Protein AF-0000000083144525 (afdb_homodimer)

Radius of gyration: 19.11 Å; Cα contacts (8 Å, |Δi|>4): 159; chains: 2; bounding box: 33×75×44 Å

Secondary structure (DSSP, 8-state):
--HHHHHHHHHHHS------S----TTSSS--HHHHHHHHHHHHHHHHHTSSS--HHHHHHHHHHHHHHHHHHHHHHHHHHHHHHHHHHHHHHH-/--HHHHHHHHHHHS-----------TTSSS--HHHHHHHHHHHHHHHHHTSSS--HHHHHHHHHHHHHHHHHHHHHHHHHHHHHHHHHHHHHHH-

pLDDT: mean 73.55, std 20.42, range [31.11, 92.5]

Sequence (190 aa):
MSFTKNLTRAINAQPLRQQRSSFTYATGAHEPLEYRLSKLSLSKMKQESARPEPDLRHVVGYASVNRAVGDKMYQNLVRSVELLRTERRSKAFQLMSFTKNLTRAINAQPLRQQRSSFTYATGAHEPLEYRLSKLSLSKMKQESARPEPDLRHVVGYASVNRAVGDKMYQNLVRSVELLRTERRSKAFQL

Structure (mmCIF, N/CA/C/O backbone):
data_AF-0000000083144525-model_v1
#
loop_
_entity.id
_entity.type
_enti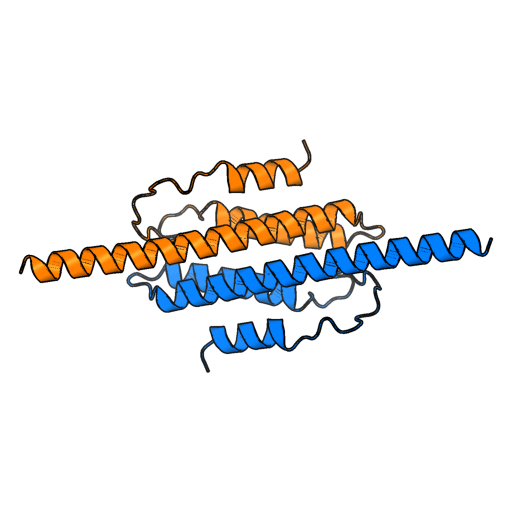ty.pdbx_description
1 polymer 'Uncharacterized protein'
#
loop_
_atom_site.group_PDB
_atom_site.id
_atom_site.type_symbol
_atom_site.label_atom_id
_atom_site.label_alt_id
_atom_site.label_comp_id
_atom_site.label_asym_id
_atom_site.label_entity_id
_atom_site.label_seq_id
_atom_site.pdbx_PDB_ins_code
_atom_site.Cartn_x
_atom_site.Cartn_y
_atom_site.Cartn_z
_atom_site.occupancy
_atom_site.B_iso_or_equiv
_atom_site.auth_seq_id
_atom_site.auth_comp_id
_atom_site.auth_asym_id
_atom_site.auth_atom_id
_atom_site.pdbx_PDB_model_num
ATOM 1 N N . MET A 1 1 ? -16.188 -14.125 8.844 1 42 1 MET A N 1
ATOM 2 C CA . MET A 1 1 ? -16.016 -13.031 7.895 1 42 1 MET A CA 1
ATOM 3 C C . MET A 1 1 ? -14.562 -12.922 7.441 1 42 1 MET A C 1
ATOM 5 O O . MET A 1 1 ? -13.641 -13.164 8.227 1 42 1 MET A O 1
ATOM 9 N N . SER A 1 2 ? -14.359 -12.984 6.082 1 55.94 2 SER A N 1
ATOM 10 C CA . SER A 1 2 ? -13.023 -13.102 5.508 1 55.94 2 SER A CA 1
ATOM 11 C C . SER A 1 2 ? -12.156 -11.906 5.891 1 55.94 2 SER A C 1
ATOM 13 O O . SER A 1 2 ? -12.672 -10.812 6.152 1 55.94 2 SER A O 1
ATOM 15 N N . PHE A 1 3 ? -11.016 -12.148 6.457 1 53.19 3 PHE A N 1
ATOM 16 C CA . PHE A 1 3 ? -10.047 -11.117 6.797 1 53.19 3 PHE A CA 1
ATOM 17 C C . PHE A 1 3 ? -10.102 -9.969 5.789 1 53.19 3 PHE A C 1
ATOM 19 O O . PHE A 1 3 ? -10.109 -8.797 6.172 1 53.19 3 PHE A O 1
ATOM 26 N N . THR A 1 4 ? -10.391 -10.352 4.594 1 59.91 4 THR A N 1
ATOM 27 C CA . THR A 1 4 ? -10.383 -9.359 3.529 1 59.91 4 THR A CA 1
ATOM 28 C C . THR A 1 4 ? -11.609 -8.445 3.631 1 59.91 4 THR A C 1
ATOM 30 O O . THR A 1 4 ? -11.508 -7.238 3.408 1 59.91 4 THR A O 1
ATOM 33 N N . LYS A 1 5 ? -12.695 -9.031 3.961 1 56.69 5 LYS A N 1
ATOM 34 C CA . LYS A 1 5 ? -13.906 -8.227 4.082 1 56.69 5 LYS A CA 1
ATOM 35 C C . LYS A 1 5 ? -13.812 -7.25 5.246 1 56.69 5 LYS A C 1
ATOM 37 O O . LYS A 1 5 ? -14.203 -6.086 5.121 1 56.69 5 LYS A O 1
ATOM 42 N N . ASN A 1 6 ? -13.312 -7.758 6.316 1 52.34 6 ASN A N 1
ATOM 43 C CA . ASN A 1 6 ? -13.133 -6.898 7.484 1 52.34 6 ASN A CA 1
ATOM 44 C C . ASN A 1 6 ? -12.148 -5.77 7.207 1 52.34 6 ASN A C 1
ATOM 46 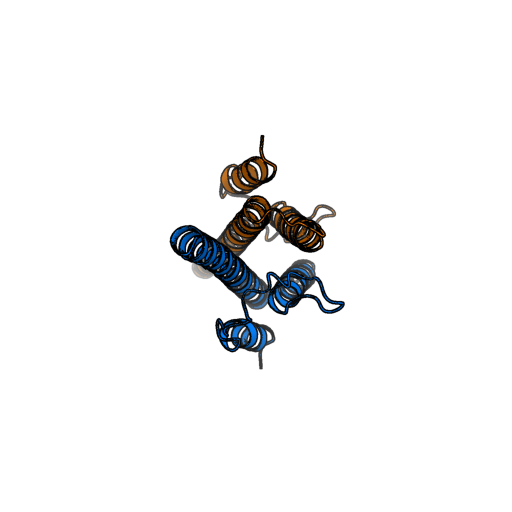O O . ASN A 1 6 ? -12.375 -4.629 7.617 1 52.34 6 ASN A O 1
ATOM 50 N N . LEU A 1 7 ? -11.133 -6.105 6.488 1 56.81 7 LEU A N 1
ATOM 51 C CA . LEU A 1 7 ? -10.117 -5.105 6.18 1 56.81 7 LEU A CA 1
ATOM 52 C C . LEU A 1 7 ? -10.664 -4.055 5.219 1 56.81 7 LEU A C 1
ATOM 54 O O . LEU A 1 7 ? -10.406 -2.861 5.383 1 56.81 7 LEU A O 1
ATOM 58 N N . THR A 1 8 ? -11.453 -4.516 4.336 1 56.66 8 THR A N 1
ATOM 59 C CA . THR A 1 8 ? -12.062 -3.596 3.385 1 56.66 8 THR A CA 1
ATOM 60 C C . THR A 1 8 ? -13.078 -2.693 4.078 1 56.66 8 THR A C 1
ATOM 62 O O . THR A 1 8 ? -13.164 -1.502 3.775 1 56.66 8 THR A O 1
ATOM 65 N N . ARG A 1 9 ? -13.82 -3.258 4.945 1 55.97 9 ARG A N 1
ATOM 66 C CA . ARG A 1 9 ? -14.773 -2.471 5.719 1 55.97 9 ARG A CA 1
ATOM 67 C C . ARG A 1 9 ? -14.062 -1.406 6.547 1 55.97 9 ARG A C 1
ATOM 69 O O . ARG A 1 9 ? -14.547 -0.277 6.66 1 55.97 9 ARG A O 1
ATOM 76 N N . ALA A 1 10 ? -13.016 -1.867 7.137 1 51.44 10 ALA A N 1
ATOM 77 C CA . ALA A 1 10 ? -12.273 -0.924 7.965 1 51.44 10 ALA A CA 1
ATOM 78 C C . ALA A 1 10 ? -11.797 0.271 7.145 1 51.44 10 ALA A C 1
ATOM 80 O O . ALA A 1 10 ? -11.82 1.409 7.617 1 51.44 10 ALA A O 1
ATOM 81 N N . ILE A 1 11 ? -11.398 0.03 5.945 1 57.53 11 ILE A N 1
ATOM 82 C CA . ILE A 1 11 ? -10.891 1.084 5.074 1 57.53 11 ILE A CA 1
ATOM 83 C C . ILE A 1 11 ? -12.039 1.986 4.629 1 57.53 11 ILE A C 1
ATOM 85 O O . ILE A 1 11 ? -11.875 3.205 4.531 1 57.53 11 ILE A O 1
ATOM 89 N N . ASN A 1 12 ? -13.141 1.279 4.426 1 55.19 12 ASN A N 1
ATOM 90 C CA . ASN A 1 12 ? -14.273 2.045 3.918 1 55.19 12 ASN A CA 1
ATOM 91 C C . ASN A 1 12 ? -15.031 2.738 5.043 1 55.19 12 ASN A C 1
ATOM 93 O O . ASN A 1 12 ? -15.711 3.742 4.816 1 55.19 12 ASN A O 1
ATOM 97 N N . ALA A 1 13 ? -15.297 1.999 6.102 1 46.53 13 ALA A N 1
ATOM 98 C CA . ALA A 1 13 ? -16.031 2.562 7.227 1 46.53 13 ALA A CA 1
ATOM 99 C C . ALA A 1 13 ? -15.352 3.816 7.766 1 46.53 13 ALA A C 1
ATOM 101 O O . ALA A 1 13 ? -15.984 4.637 8.438 1 46.53 13 ALA A O 1
ATOM 102 N N . GLN A 1 14 ? -14.172 3.77 7.691 1 42.47 14 GLN A N 1
ATOM 103 C CA . GLN A 1 14 ? -13.586 4.992 8.234 1 42.47 14 GLN A CA 1
ATOM 104 C C . GLN A 1 14 ? -13.812 6.176 7.305 1 42.47 14 GLN A C 1
ATOM 106 O O . GLN A 1 14 ? -13.25 6.23 6.211 1 42.47 14 GLN A O 1
ATOM 111 N N . PRO A 1 15 ? -15.055 6.688 7.395 1 35.44 15 PRO A N 1
ATOM 112 C CA . PRO A 1 15 ? -15.266 7.926 6.641 1 35.44 15 PRO A CA 1
ATOM 113 C C . PRO A 1 15 ? -14.039 8.836 6.648 1 35.44 15 PRO A C 1
ATOM 115 O O . PRO A 1 15 ? -13.211 8.758 7.559 1 35.44 15 PRO A O 1
ATOM 118 N N . LEU A 1 16 ? -13.75 9.469 5.383 1 35.69 16 LEU A N 1
ATOM 119 C CA . LEU A 1 16 ? -12.852 10.617 5.426 1 35.69 16 LEU A CA 1
ATOM 120 C C . LEU A 1 16 ? -13.102 11.461 6.672 1 35.69 16 LEU A C 1
ATOM 122 O O . LEU A 1 16 ? -13.969 12.344 6.664 1 35.69 16 LEU A O 1
ATOM 126 N N . ARG A 1 17 ? -13.734 10.977 7.652 1 34.16 17 ARG A N 1
ATOM 127 C CA . ARG A 1 17 ? -13.961 11.906 8.75 1 34.16 17 ARG A CA 1
ATOM 128 C C . ARG A 1 17 ? -12.914 13.016 8.758 1 34.16 17 ARG A C 1
ATOM 130 O O . ARG A 1 17 ? -11.773 12.797 8.352 1 34.16 17 ARG A O 1
ATOM 137 N N . GLN A 1 18 ? -13.484 14.234 9.078 1 31.11 18 GLN A N 1
ATOM 138 C CA . GLN A 1 18 ? -12.844 15.492 9.461 1 31.11 18 GLN A CA 1
ATOM 139 C C . GLN A 1 18 ? -11.625 15.234 10.336 1 31.11 18 GLN A C 1
ATOM 141 O O . GLN A 1 18 ? -11.711 15.266 11.562 1 31.11 18 GLN A O 1
ATOM 146 N N . GLN A 1 19 ? -11.125 14.094 10.336 1 33.84 19 GLN A N 1
ATOM 147 C CA . GLN A 1 19 ? -9.977 14.211 11.234 1 33.84 19 GLN A CA 1
ATOM 148 C C . GLN A 1 19 ? -9.32 15.578 11.117 1 33.84 19 GLN A C 1
ATOM 150 O O . GLN A 1 19 ? -9.008 16.031 10.008 1 33.84 19 GLN A O 1
ATOM 155 N N . ARG A 1 20 ? -9.914 16.547 11.789 1 33.41 20 ARG A N 1
ATOM 156 C CA . ARG A 1 20 ? -9.164 17.781 11.945 1 33.41 20 ARG A CA 1
ATOM 157 C C . ARG A 1 20 ? -7.734 17.641 11.445 1 33.41 20 ARG A C 1
ATOM 159 O O . ARG A 1 20 ? -7.117 16.578 11.609 1 33.41 20 ARG A O 1
ATOM 166 N N . SER A 1 21 ? -7.48 18.266 10.312 1 34.31 21 SER A N 1
ATOM 167 C CA . SER A 1 21 ? -6.254 18.469 9.555 1 34.31 21 SER A CA 1
ATOM 168 C C . SER A 1 21 ? -5.027 18.422 10.461 1 34.31 21 SER A C 1
ATOM 170 O O . SER A 1 21 ? -4 19.031 10.156 1 34.31 21 SER A O 1
ATOM 172 N N . SER A 1 22 ? -5.324 18.5 11.758 1 32.5 22 SER A N 1
ATOM 173 C CA . SER A 1 22 ? -4.008 18.453 12.383 1 32.5 22 SER A CA 1
ATOM 174 C C . SER A 1 22 ? -3.143 17.359 11.781 1 32.5 22 SER A C 1
ATOM 176 O O . SER A 1 22 ? -3.6 16.234 11.609 1 32.5 22 SER A O 1
ATOM 178 N N . PHE A 1 23 ? -2.504 17.656 10.672 1 38.28 23 PHE A N 1
ATOM 179 C CA . PHE A 1 23 ? -1.36 16.828 10.312 1 38.28 23 PHE A CA 1
ATOM 180 C C . PHE A 1 23 ? -0.963 15.922 11.477 1 38.28 23 PHE A C 1
ATOM 182 O O . PHE A 1 23 ? 0.03 16.188 12.156 1 38.28 23 PHE A O 1
ATOM 189 N N . THR A 1 24 ? -1.913 15.844 12.398 1 38.72 24 THR A N 1
ATOM 190 C CA . THR A 1 24 ? -1.451 14.906 13.414 1 38.72 24 THR A CA 1
ATOM 191 C C . THR A 1 24 ? -0.928 13.625 12.766 1 38.72 24 THR A C 1
ATOM 193 O O . THR A 1 24 ? -1.709 12.742 12.406 1 38.72 24 THR A O 1
ATOM 196 N N . TYR A 1 25 ? -0.274 13.773 11.617 1 39.25 25 TYR A N 1
ATOM 197 C CA . TYR A 1 25 ? 0.629 12.68 11.258 1 39.25 25 TYR A CA 1
ATOM 198 C C . TYR A 1 25 ? 0.948 11.82 12.477 1 39.25 25 TYR A C 1
ATOM 200 O O . TYR A 1 25 ? 0.749 12.25 13.617 1 39.25 25 TYR A O 1
ATOM 208 N N . ALA A 1 26 ? 1.357 10.617 12.18 1 40.72 26 ALA A N 1
ATOM 209 C CA . ALA A 1 26 ? 1.726 9.703 13.258 1 40.72 26 ALA A CA 1
ATOM 210 C C . ALA A 1 26 ? 2.324 10.453 14.438 1 40.72 26 ALA A C 1
ATOM 212 O O . ALA A 1 26 ? 3.547 10.578 14.555 1 40.72 26 ALA A O 1
ATOM 213 N N . THR A 1 27 ? 1.923 11.734 14.516 1 35.5 27 THR A N 1
ATOM 214 C CA . THR A 1 27 ? 2.639 12.195 15.695 1 35.5 27 THR A CA 1
ATOM 215 C C . THR A 1 27 ? 2.457 11.211 16.859 1 35.5 27 THR A C 1
ATOM 217 O O . THR A 1 27 ? 3.309 11.133 17.75 1 35.5 27 THR A O 1
ATOM 220 N N . GLY A 1 28 ? 1.077 11.227 17.328 1 42.75 28 GLY A N 1
ATOM 221 C CA . GLY A 1 28 ? 0.995 10.516 18.594 1 42.75 28 GLY A CA 1
ATOM 222 C C . GLY A 1 28 ? 1.412 9.062 18.5 1 42.75 28 GLY A C 1
ATOM 223 O O . GLY A 1 28 ? 1.748 8.578 17.406 1 42.75 28 GLY A O 1
ATOM 224 N N . ALA A 1 29 ? 1.486 8.281 19.719 1 50.09 29 ALA A N 1
ATOM 225 C CA . ALA A 1 29 ? 1.922 6.922 20.031 1 50.09 29 ALA A CA 1
ATOM 226 C C . ALA A 1 29 ? 1.251 5.914 19.109 1 50.09 29 ALA A C 1
ATOM 228 O O . ALA A 1 29 ? 1.78 4.82 18.875 1 50.09 29 ALA A O 1
ATOM 229 N N . HIS A 1 30 ? 0.017 6.352 18.453 1 61.94 30 HIS A N 1
ATOM 230 C CA . HIS A 1 30 ? -0.707 5.285 17.781 1 61.94 30 HIS A CA 1
ATOM 231 C C . HIS A 1 30 ? -0.646 5.457 16.266 1 61.94 30 HIS A C 1
ATOM 233 O O . HIS A 1 30 ? -0.823 6.566 15.758 1 61.94 30 HIS A O 1
ATOM 239 N N . GLU A 1 31 ? -0.12 4.621 15.562 1 71.44 31 GLU A N 1
ATOM 240 C CA . GLU A 1 31 ? -0.053 4.555 14.109 1 71.44 31 GLU A CA 1
ATOM 241 C C . GLU A 1 31 ? -1.442 4.656 13.484 1 71.44 31 GLU A C 1
ATOM 243 O O . GLU A 1 31 ? -2.385 4.008 13.945 1 71.44 31 GLU A O 1
ATOM 248 N N . PRO A 1 32 ? -1.659 5.59 12.539 1 76.75 32 PRO A N 1
ATOM 249 C CA . PRO A 1 32 ? -2.949 5.672 11.852 1 76.75 32 PRO A CA 1
ATOM 250 C C . PRO A 1 32 ? -3.438 4.316 11.344 1 76.75 32 PRO A C 1
ATOM 252 O O . PRO A 1 32 ? -2.627 3.445 11.023 1 76.75 32 PRO A O 1
ATOM 255 N N . LEU A 1 33 ? -4.688 4.199 11.328 1 80.88 33 LEU A N 1
ATOM 256 C CA . LEU A 1 33 ? -5.328 2.943 10.953 1 80.88 33 LEU A CA 1
ATOM 257 C C . LEU A 1 33 ? -4.879 2.498 9.57 1 80.88 33 LEU A C 1
ATOM 259 O O . LEU A 1 33 ? -4.621 1.312 9.344 1 80.88 33 LEU A O 1
ATOM 263 N N . GLU A 1 34 ? -4.793 3.428 8.656 1 85.06 34 GLU A N 1
ATOM 264 C CA . GLU A 1 34 ? -4.422 3.082 7.289 1 85.06 34 GLU A CA 1
ATOM 265 C C . GLU A 1 34 ? -3.012 2.5 7.227 1 85.06 34 GLU A C 1
ATOM 267 O O . GLU A 1 34 ? -2.754 1.568 6.465 1 85.06 34 GLU A O 1
ATOM 272 N N . TYR A 1 35 ? -2.166 3.002 8.039 1 85.25 35 TYR A N 1
ATOM 273 C CA . TYR A 1 35 ? -0.807 2.477 8.094 1 85.25 35 TYR A CA 1
ATOM 274 C C . TYR A 1 35 ? -0.795 1.051 8.633 1 85.25 35 TYR A C 1
ATOM 276 O O . TYR A 1 35 ? -0.153 0.169 8.055 1 85.25 35 TYR A O 1
ATOM 284 N N . ARG A 1 36 ? -1.556 0.902 9.672 1 86.19 36 ARG A N 1
ATOM 285 C CA . ARG A 1 36 ? -1.624 -0.419 10.289 1 86.19 36 ARG A CA 1
ATOM 286 C C . ARG A 1 36 ? -2.227 -1.44 9.328 1 86.19 36 ARG A C 1
ATOM 288 O O . ARG A 1 36 ? -1.739 -2.568 9.227 1 86.19 36 ARG A O 1
ATOM 295 N N . LEU A 1 37 ? -3.221 -1.05 8.594 1 88.94 37 LEU A N 1
ATOM 296 C CA . LEU A 1 37 ? -3.885 -1.945 7.656 1 88.94 37 LEU A CA 1
ATOM 297 C C . LEU A 1 37 ? -2.98 -2.25 6.465 1 88.94 37 LEU A C 1
ATOM 299 O O . LEU A 1 37 ? -2.996 -3.363 5.938 1 88.94 37 LEU A O 1
ATOM 303 N N . SER A 1 38 ? -2.232 -1.275 6.066 1 90.62 38 SER A N 1
ATOM 304 C CA . SER A 1 38 ? -1.292 -1.497 4.973 1 90.62 38 SER A CA 1
ATOM 305 C C . SER A 1 38 ? -0.229 -2.521 5.359 1 90.62 38 SER A C 1
ATOM 307 O O . SER A 1 38 ? 0.036 -3.461 4.605 1 90.62 38 SER A O 1
ATOM 309 N N . LYS A 1 39 ? 0.312 -2.35 6.562 1 89 39 LYS A N 1
ATOM 310 C CA . LYS A 1 39 ? 1.323 -3.289 7.043 1 89 39 LYS A CA 1
ATOM 311 C C . LYS A 1 39 ? 0.741 -4.691 7.203 1 89 39 LYS A C 1
ATOM 313 O O . LYS A 1 39 ? 1.373 -5.676 6.82 1 89 39 LYS A O 1
ATOM 318 N N . LEU A 1 40 ? -0.392 -4.738 7.711 1 89.5 40 LEU A N 1
ATOM 319 C CA . LEU A 1 40 ? -1.039 -6.023 7.949 1 89.5 40 LEU A CA 1
ATOM 320 C C . LEU A 1 40 ? -1.343 -6.73 6.633 1 89.5 40 LEU A C 1
ATOM 322 O O . LEU A 1 40 ? -1.098 -7.93 6.496 1 89.5 40 LEU A O 1
ATOM 326 N N . SER A 1 41 ? -1.919 -6.004 5.734 1 91.19 41 SER A N 1
ATOM 327 C CA . SER A 1 41 ? -2.248 -6.605 4.445 1 91.19 41 SER A CA 1
ATOM 328 C C . SER A 1 41 ? -1 -7.125 3.742 1 91.19 41 SER A C 1
ATOM 330 O O . SER A 1 41 ? -1.013 -8.219 3.176 1 91.19 41 SER A O 1
ATOM 332 N N . LEU A 1 42 ? 0.052 -6.359 3.809 1 90.56 42 LEU A N 1
ATOM 333 C CA . LEU A 1 42 ? 1.304 -6.785 3.191 1 90.56 42 LEU A CA 1
ATOM 334 C C . LEU A 1 42 ? 1.848 -8.039 3.871 1 90.56 42 LEU A C 1
ATOM 336 O O . LEU A 1 42 ? 2.291 -8.969 3.197 1 90.56 42 LEU A O 1
ATOM 340 N N . SER A 1 43 ? 1.807 -8.047 5.168 1 90.12 43 SER A N 1
ATOM 341 C CA . SER A 1 43 ? 2.287 -9.188 5.941 1 90.12 43 SER A CA 1
ATOM 342 C C . SER A 1 43 ? 1.49 -10.445 5.617 1 90.12 43 SER A C 1
ATOM 344 O O . SER A 1 43 ? 2.064 -11.523 5.445 1 90.12 43 SER A O 1
ATOM 346 N N . LYS A 1 44 ? 0.203 -10.32 5.508 1 90.88 44 LYS A N 1
ATOM 347 C CA . LYS A 1 44 ? -0.664 -11.453 5.223 1 90.88 44 LYS A CA 1
ATOM 348 C C . LYS A 1 44 ? -0.459 -11.961 3.797 1 90.88 44 LYS A C 1
ATOM 350 O O . LYS A 1 44 ? -0.494 -13.172 3.549 1 90.88 44 LYS A O 1
ATOM 355 N N . MET A 1 45 ? -0.251 -11.055 2.916 1 89.69 45 MET A N 1
ATOM 356 C CA . MET A 1 45 ? 0.06 -11.43 1.539 1 89.69 45 MET A CA 1
ATOM 357 C C . MET A 1 45 ? 1.331 -12.266 1.478 1 89.69 45 MET A C 1
ATOM 359 O O . MET A 1 45 ? 1.355 -13.32 0.833 1 89.69 45 MET A O 1
ATOM 363 N N . LYS A 1 46 ? 2.34 -11.766 2.164 1 88.25 46 LYS A N 1
ATOM 364 C CA . LYS A 1 46 ? 3.625 -12.461 2.174 1 88.25 46 LYS A CA 1
ATOM 365 C C . LYS A 1 46 ? 3.5 -13.844 2.803 1 88.25 46 LYS A C 1
ATOM 367 O O . LYS A 1 46 ? 4.023 -14.82 2.266 1 88.25 46 LYS A O 1
ATOM 372 N N . GLN A 1 47 ? 2.822 -13.891 3.936 1 90.62 47 GLN A N 1
ATOM 373 C CA . GLN A 1 47 ? 2.641 -15.156 4.641 1 90.62 47 GLN A CA 1
ATOM 374 C C . GLN A 1 47 ? 1.914 -16.172 3.764 1 90.62 47 GLN A C 1
ATOM 376 O O . GLN A 1 47 ? 2.338 -17.328 3.66 1 90.62 47 GLN A O 1
ATOM 381 N N . GLU A 1 48 ? 0.846 -15.695 3.096 1 89.5 48 GLU A N 1
ATOM 382 C CA . GLU A 1 48 ? 0.057 -16.578 2.25 1 89.5 48 GLU A CA 1
ATOM 383 C C . GLU A 1 48 ? 0.85 -17.016 1.022 1 89.5 48 GLU A C 1
ATOM 385 O O . GLU A 1 48 ? 0.789 -18.188 0.621 1 89.5 48 GLU A O 1
ATOM 390 N N . SER A 1 49 ? 1.629 -16.125 0.523 1 86.12 49 SER A N 1
ATOM 391 C CA . SER A 1 49 ? 2.379 -16.391 -0.697 1 86.12 49 SER A CA 1
ATOM 392 C C . SER A 1 49 ? 3.521 -17.375 -0.434 1 86.12 49 SER A C 1
ATOM 394 O O . SER A 1 49 ? 4.023 -18.016 -1.359 1 86.12 49 SER A O 1
ATOM 396 N N . ALA A 1 50 ? 3.986 -17.438 0.779 1 85.06 50 ALA A N 1
ATOM 397 C CA . ALA A 1 50 ? 5.129 -18.266 1.146 1 85.06 50 ALA A CA 1
ATOM 398 C C . ALA A 1 50 ? 4.684 -19.703 1.475 1 85.06 50 ALA A C 1
ATOM 400 O O . ALA A 1 50 ? 5.516 -20.578 1.676 1 85.06 50 ALA A O 1
ATOM 401 N N . ARG A 1 51 ? 3.4 -19.938 1.484 1 87.75 51 ARG A N 1
ATOM 402 C CA . ARG A 1 51 ? 2.896 -21.266 1.769 1 87.75 51 ARG A CA 1
ATOM 403 C C . ARG A 1 51 ? 3.223 -22.234 0.63 1 87.75 51 ARG A C 1
ATOM 405 O O . ARG A 1 51 ? 3.314 -21.812 -0.529 1 87.75 51 ARG A O 1
ATOM 412 N N . PRO A 1 52 ? 3.479 -23.531 0.902 1 88.06 52 PRO A N 1
ATOM 413 C CA . PRO A 1 52 ? 3.723 -24.516 -0.148 1 88.06 52 PRO A CA 1
ATOM 414 C C . PRO A 1 52 ? 2.607 -24.562 -1.191 1 88.06 52 PRO A C 1
ATOM 416 O O . PRO A 1 52 ? 2.879 -24.734 -2.383 1 88.06 52 PRO A O 1
ATOM 419 N N . GLU A 1 53 ? 1.344 -24.406 -0.772 1 87.62 53 GLU A N 1
ATOM 420 C CA . GLU A 1 53 ? 0.175 -24.328 -1.643 1 87.62 53 GLU A CA 1
ATOM 421 C C . GLU A 1 53 ? -0.624 -23.062 -1.382 1 87.62 53 GLU A C 1
ATOM 423 O O . GLU A 1 53 ? -1.644 -23.094 -0.689 1 87.62 53 GLU A O 1
ATOM 428 N N . PRO A 1 54 ? -0.18 -22 -1.974 1 86.5 54 PRO A N 1
ATOM 429 C CA . PRO A 1 54 ? -0.852 -20.719 -1.719 1 86.5 54 PRO A CA 1
ATOM 430 C C . PRO A 1 54 ? -2.275 -20.688 -2.271 1 86.5 54 PRO A C 1
ATOM 432 O O . PRO A 1 54 ? -2.543 -21.25 -3.336 1 86.5 54 PRO A O 1
ATOM 435 N N . ASP A 1 55 ? -3.18 -20.188 -1.443 1 86.12 55 ASP A N 1
ATOM 436 C CA . ASP A 1 55 ? -4.504 -19.844 -1.95 1 86.12 55 ASP A CA 1
ATOM 437 C C . ASP A 1 55 ? -4.504 -18.469 -2.621 1 86.12 55 ASP A C 1
ATOM 439 O O . ASP A 1 55 ? -4.512 -17.438 -1.942 1 86.12 55 ASP A O 1
ATOM 443 N N . LEU A 1 56 ? -4.574 -18.469 -3.863 1 84.69 56 LEU A N 1
ATOM 444 C CA . LEU A 1 56 ? -4.422 -17.25 -4.645 1 84.69 56 LEU A CA 1
ATOM 445 C C . LEU A 1 56 ? -5.598 -16.297 -4.41 1 84.69 56 LEU A C 1
ATOM 447 O O . LEU A 1 56 ? -5.465 -15.086 -4.562 1 84.69 56 LEU A O 1
ATOM 451 N N . ARG A 1 57 ? -6.723 -16.922 -4.094 1 85.5 57 ARG A N 1
ATOM 452 C CA . ARG A 1 57 ? -7.871 -16.078 -3.781 1 85.5 57 ARG A CA 1
ATOM 453 C C . ARG A 1 57 ? -7.598 -15.203 -2.561 1 85.5 57 ARG A C 1
ATOM 455 O O . ARG A 1 57 ? -7.988 -14.039 -2.527 1 85.5 57 ARG A O 1
ATOM 462 N N . HIS A 1 58 ? -6.934 -15.773 -1.626 1 89.62 58 HIS A N 1
ATOM 463 C CA . HIS A 1 58 ? -6.582 -15.016 -0.428 1 89.62 58 HIS A CA 1
ATOM 464 C C . HIS A 1 58 ? -5.508 -13.977 -0.729 1 89.62 58 HIS A C 1
ATOM 466 O O . HIS A 1 58 ? -5.586 -12.844 -0.25 1 89.62 58 HIS A O 1
ATOM 472 N N . VAL A 1 59 ? -4.535 -14.352 -1.522 1 89.75 59 VAL A N 1
ATOM 473 C CA . VAL A 1 59 ? -3.457 -13.43 -1.853 1 89.75 59 VAL A CA 1
ATOM 474 C C . VAL A 1 59 ? -4.023 -12.219 -2.594 1 89.75 59 VAL A C 1
ATOM 476 O O . VAL A 1 59 ? -3.715 -11.07 -2.256 1 89.75 59 VAL A O 1
ATOM 479 N N . VAL A 1 60 ? -4.918 -12.477 -3.498 1 90.31 60 VAL A N 1
ATOM 480 C CA . VAL A 1 60 ? -5.555 -11.398 -4.246 1 90.31 60 VAL A CA 1
ATOM 481 C C . VAL A 1 60 ? -6.398 -10.547 -3.303 1 90.31 60 VAL A C 1
ATOM 483 O O . VAL A 1 60 ? -6.434 -9.32 -3.428 1 90.31 60 VAL A O 1
ATOM 486 N N . GLY A 1 61 ? -7.039 -11.18 -2.377 1 90.94 61 GLY A N 1
ATOM 487 C CA . GLY A 1 61 ? -7.82 -10.453 -1.388 1 90.94 61 GLY A CA 1
ATOM 488 C C . GLY A 1 61 ? -6.988 -9.5 -0.552 1 90.94 61 GLY A C 1
ATOM 489 O O . GLY A 1 61 ? -7.367 -8.344 -0.361 1 90.94 61 GLY A O 1
ATOM 490 N N . TYR A 1 62 ? -5.855 -9.93 -0.084 1 90.69 62 TYR A N 1
ATOM 491 C CA . TYR A 1 62 ? -4.969 -9.07 0.699 1 90.69 62 TYR A CA 1
ATOM 492 C C . TYR A 1 62 ? -4.406 -7.941 -0.153 1 90.69 62 TYR A C 1
ATOM 494 O O . TYR A 1 62 ? -4.289 -6.805 0.311 1 90.69 62 TYR A O 1
ATOM 502 N N . ALA A 1 63 ? -4.086 -8.258 -1.395 1 91.56 63 ALA A N 1
ATOM 503 C CA . ALA A 1 63 ? -3.592 -7.23 -2.305 1 91.56 63 ALA A CA 1
ATOM 504 C C . ALA A 1 63 ? -4.656 -6.168 -2.557 1 91.56 63 ALA A C 1
ATOM 506 O O . ALA A 1 63 ? -4.336 -4.984 -2.701 1 91.56 63 ALA A O 1
ATOM 507 N N . SER A 1 64 ? -5.879 -6.598 -2.666 1 91.88 64 SER A N 1
ATOM 508 C CA . SER A 1 64 ? -6.973 -5.652 -2.859 1 91.88 64 SER A CA 1
ATOM 509 C C . SER A 1 64 ? -7.082 -4.684 -1.687 1 91.88 64 SER A C 1
ATOM 511 O O . SER A 1 64 ? -7.285 -3.484 -1.883 1 91.88 64 SER A O 1
ATOM 513 N N . VAL A 1 65 ? -6.965 -5.18 -0.529 1 89.94 65 VAL A N 1
ATOM 514 C CA . VAL A 1 65 ? -7.008 -4.355 0.674 1 89.94 65 VAL A CA 1
ATOM 515 C C . VAL A 1 65 ? -5.832 -3.383 0.676 1 89.94 65 VAL A C 1
ATOM 517 O O . VAL A 1 65 ? -6.008 -2.189 0.931 1 89.94 65 VAL A O 1
ATOM 520 N N . ASN A 1 66 ? -4.652 -3.91 0.397 1 92.19 66 ASN A N 1
ATOM 521 C CA . ASN A 1 66 ? -3.465 -3.064 0.344 1 92.19 66 ASN A CA 1
ATOM 522 C C . ASN A 1 66 ? -3.641 -1.91 -0.638 1 92.19 66 ASN A C 1
ATOM 524 O O . ASN A 1 66 ? -3.312 -0.766 -0.322 1 92.19 66 ASN A O 1
ATOM 528 N N . ARG A 1 67 ? -4.172 -2.17 -1.745 1 92.44 67 ARG A N 1
ATOM 529 C CA . ARG A 1 67 ? -4.441 -1.168 -2.771 1 92.44 67 ARG A CA 1
ATOM 530 C C . ARG A 1 67 ? -5.441 -0.129 -2.273 1 92.44 67 ARG A C 1
ATOM 532 O O . ARG A 1 67 ? -5.215 1.075 -2.42 1 92.44 67 ARG A O 1
ATOM 539 N N . ALA A 1 68 ? -6.465 -0.618 -1.722 1 92.06 68 ALA A N 1
ATOM 540 C CA . ALA A 1 68 ? -7.516 0.283 -1.256 1 92.06 68 ALA A CA 1
ATOM 541 C C . ALA A 1 68 ? -7.004 1.199 -0.149 1 92.06 68 ALA A C 1
ATOM 543 O O . ALA A 1 68 ? -7.305 2.395 -0.135 1 92.06 68 ALA A O 1
ATOM 544 N N . VAL A 1 69 ? -6.258 0.612 0.728 1 91.81 69 VAL A N 1
ATOM 545 C CA . VAL A 1 69 ? -5.719 1.381 1.843 1 91.81 69 VAL A CA 1
ATOM 546 C C . VAL A 1 69 ? -4.723 2.416 1.322 1 91.81 69 VAL A C 1
ATOM 548 O O . VAL A 1 69 ? -4.73 3.568 1.763 1 91.81 69 VAL A O 1
ATOM 551 N N . GLY A 1 70 ? -3.84 2.02 0.401 1 92.25 70 GLY A N 1
ATOM 552 C CA . GLY A 1 70 ? -2.922 2.965 -0.215 1 92.25 70 GLY A CA 1
ATOM 553 C C . GLY A 1 70 ? -3.625 4.125 -0.895 1 92.25 70 GLY A C 1
ATOM 554 O O . GLY A 1 70 ? -3.189 5.27 -0.785 1 92.25 70 GLY A O 1
ATOM 555 N N . ASP A 1 71 ? -4.688 3.844 -1.573 1 92.5 71 ASP A N 1
ATOM 556 C CA . ASP A 1 71 ? -5.477 4.871 -2.246 1 92.5 71 ASP A CA 1
ATOM 557 C C . ASP A 1 71 ? -6.078 5.852 -1.24 1 92.5 71 ASP A C 1
ATOM 559 O O . ASP A 1 71 ? -6.004 7.066 -1.431 1 92.5 71 ASP A O 1
ATOM 563 N N . LYS A 1 72 ? -6.594 5.309 -0.235 1 90.38 72 LYS A N 1
ATOM 564 C CA . LYS A 1 72 ? -7.203 6.141 0.799 1 90.38 72 LYS A CA 1
ATOM 565 C C . LYS A 1 72 ? -6.164 7.02 1.484 1 90.38 72 LYS A C 1
ATOM 567 O O . LYS A 1 72 ? -6.41 8.203 1.737 1 90.38 72 LYS A O 1
ATOM 572 N N . MET A 1 73 ? -5.031 6.441 1.802 1 90.12 73 MET A N 1
ATOM 573 C CA . MET A 1 73 ? -3.943 7.195 2.416 1 90.12 73 MET A CA 1
ATOM 574 C C . MET A 1 73 ? -3.523 8.367 1.532 1 90.12 73 MET A C 1
ATOM 576 O O . MET A 1 73 ? -3.381 9.492 2.012 1 90.12 73 MET A O 1
ATOM 580 N N . TYR A 1 74 ? -3.424 8.125 0.28 1 90.5 74 TYR A N 1
ATOM 581 C CA . TYR A 1 74 ? -3.025 9.148 -0.673 1 90.5 74 TYR A CA 1
ATOM 582 C C . TYR A 1 74 ? -4.07 10.258 -0.75 1 90.5 74 TYR A C 1
ATOM 584 O O . TYR A 1 74 ? -3.74 11.438 -0.658 1 90.5 74 TYR A O 1
ATOM 592 N N . GLN A 1 75 ? -5.254 9.883 -0.844 1 90.5 75 GLN A N 1
ATOM 593 C CA . GLN A 1 75 ? -6.328 10.859 -0.978 1 90.5 75 GLN A CA 1
ATOM 594 C C . GLN A 1 75 ? -6.438 11.734 0.271 1 90.5 75 GLN A C 1
ATOM 596 O O . GLN A 1 75 ? -6.641 12.945 0.173 1 90.5 75 GLN A O 1
ATOM 601 N N . ASN A 1 76 ? -6.32 11.109 1.398 1 85.38 76 ASN A N 1
ATOM 602 C CA . ASN A 1 76 ? -6.391 11.852 2.652 1 85.38 76 ASN A CA 1
ATOM 603 C C . ASN A 1 76 ? -5.266 12.875 2.758 1 85.38 76 ASN A C 1
ATOM 605 O O . ASN A 1 76 ? -5.488 14 3.207 1 85.38 76 ASN A O 1
ATOM 609 N N . LEU A 1 77 ? -4.1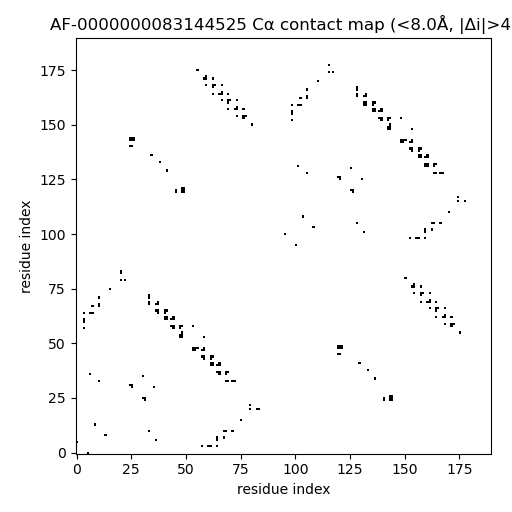37 12.453 2.365 1 86.81 77 LEU A N 1
ATOM 610 C CA . LEU A 1 77 ? -2.988 13.352 2.441 1 86.81 77 LEU A CA 1
ATOM 611 C C . LEU A 1 77 ? -3.137 14.516 1.467 1 86.81 77 LEU A C 1
ATOM 613 O O . LEU A 1 77 ? -2.852 15.664 1.815 1 86.81 77 LEU A O 1
ATOM 617 N N . VAL A 1 78 ? -3.631 14.266 0.254 1 90.19 78 VAL A N 1
ATOM 618 C CA . VAL A 1 78 ? -3.844 15.312 -0.746 1 90.19 78 VAL A CA 1
ATOM 619 C C . VAL A 1 78 ? -4.879 16.312 -0.239 1 90.19 78 VAL A C 1
ATOM 621 O O . VAL A 1 78 ? -4.684 17.531 -0.342 1 90.19 78 VAL A O 1
ATOM 624 N N . ARG A 1 79 ? -5.883 15.766 0.332 1 86.25 79 ARG A N 1
ATOM 625 C CA . ARG A 1 79 ? -6.926 16.625 0.875 1 86.25 79 ARG A CA 1
ATOM 626 C C . ARG A 1 79 ? -6.383 17.5 1.996 1 86.25 79 ARG A C 1
ATOM 628 O O . ARG A 1 79 ? -6.707 18.688 2.076 1 86.25 79 ARG A O 1
ATOM 635 N N . SER A 1 80 ? -5.586 16.906 2.855 1 82.56 80 SER A N 1
ATOM 636 C CA . SER A 1 80 ? -5 17.641 3.969 1 82.56 80 SER A CA 1
ATOM 637 C C . SER A 1 80 ? -4.125 18.797 3.473 1 82.56 80 SER A C 1
ATOM 639 O O . SER A 1 80 ? -4.164 19.891 4.027 1 82.56 80 SER A O 1
ATOM 641 N N . VAL A 1 81 ? -3.359 18.531 2.484 1 85 81 VAL A N 1
ATOM 642 C CA . VAL A 1 81 ? -2.49 19.562 1.913 1 85 81 VAL A CA 1
ATOM 643 C C . VAL A 1 81 ? -3.336 20.672 1.317 1 85 81 VAL A C 1
ATOM 645 O O . VAL A 1 81 ? -3.02 21.859 1.485 1 85 81 VAL A O 1
ATOM 648 N N . GLU A 1 82 ? -4.363 20.297 0.656 1 86.94 82 GLU A N 1
ATOM 649 C CA . GLU A 1 82 ? -5.242 21.281 0.051 1 86.94 82 GLU A CA 1
ATOM 650 C C . GLU A 1 82 ? -5.91 22.156 1.116 1 86.94 82 GLU A C 1
ATOM 652 O O . GLU A 1 82 ? -6.055 23.359 0.939 1 86.94 82 GLU A O 1
ATOM 657 N N . LEU A 1 83 ? -6.27 21.594 2.197 1 83.31 83 LEU A N 1
ATOM 658 C CA . LEU A 1 83 ? -6.891 22.328 3.297 1 83.31 83 LEU A CA 1
ATOM 659 C C . LEU A 1 83 ? -5.906 23.312 3.91 1 83.31 83 LEU A C 1
ATOM 661 O O . LEU A 1 83 ? -6.266 24.453 4.207 1 83.31 83 LEU A O 1
ATOM 665 N N . LEU A 1 84 ? -4.695 22.938 4.066 1 82 84 LEU A N 1
ATOM 666 C CA . LEU A 1 84 ? -3.672 23.812 4.617 1 82 84 LEU A CA 1
ATOM 667 C C . LEU A 1 84 ? -3.414 25 3.691 1 82 84 LEU A C 1
ATOM 669 O O . LEU A 1 84 ? -3.213 26.125 4.152 1 82 84 LEU A O 1
ATOM 673 N N . ARG A 1 85 ? -3.459 24.719 2.43 1 83.62 85 ARG A N 1
ATOM 674 C CA . ARG A 1 85 ? -3.24 25.781 1.455 1 83.62 85 ARG A CA 1
ATOM 675 C C . ARG A 1 85 ? -4.371 26.797 1.496 1 83.62 85 ARG A C 1
ATOM 677 O O . ARG A 1 85 ? -4.129 28.016 1.424 1 83.62 85 ARG A O 1
ATOM 684 N N . THR A 1 86 ? -5.527 26.344 1.672 1 85.44 86 THR A N 1
ATOM 685 C CA . THR A 1 86 ? -6.695 27.219 1.721 1 85.44 86 THR A CA 1
ATOM 686 C C . THR A 1 86 ? -6.688 28.047 2.998 1 85.44 86 THR A C 1
ATOM 688 O O . THR A 1 86 ? -7.02 29.234 2.973 1 85.44 86 THR A O 1
ATOM 691 N N . GLU A 1 87 ? -6.285 27.5 4.074 1 81.69 87 GLU A N 1
ATOM 692 C CA . GLU A 1 87 ? -6.223 28.203 5.352 1 81.69 87 GLU A CA 1
ATOM 693 C C . GLU A 1 87 ? -5.172 29.312 5.32 1 81.69 87 GLU A C 1
ATOM 695 O O . GLU A 1 87 ? -5.402 30.406 5.824 1 81.69 87 GLU A O 1
ATOM 700 N N . ARG A 1 88 ? -4.121 29.047 4.684 1 80.38 88 ARG A N 1
ATOM 701 C CA . ARG A 1 88 ? -3.051 30.031 4.59 1 80.38 88 ARG A CA 1
ATOM 702 C C . ARG A 1 88 ? -3.459 31.188 3.695 1 80.38 88 ARG A C 1
ATOM 704 O O . ARG A 1 88 ? -3.158 32.344 3.996 1 80.38 88 ARG A O 1
ATOM 711 N N . ARG A 1 89 ? -4.109 30.875 2.711 1 85.38 89 ARG A N 1
ATOM 712 C CA . ARG A 1 89 ? -4.582 31.906 1.808 1 85.38 89 ARG A CA 1
ATOM 713 C C . ARG A 1 89 ? -5.617 32.812 2.492 1 85.38 89 ARG A C 1
ATOM 715 O O . ARG A 1 89 ? -5.613 34.031 2.312 1 85.38 89 ARG A O 1
ATOM 722 N N . SER A 1 90 ? -6.418 32.156 3.217 1 84.25 90 SER A N 1
ATOM 723 C CA . SER A 1 90 ? -7.457 32.906 3.918 1 84.25 90 SER A CA 1
ATOM 724 C C . SER A 1 90 ? -6.859 33.812 4.973 1 84.25 90 SER A C 1
ATOM 726 O O . SER A 1 90 ? -7.344 34.938 5.168 1 84.25 90 SER A O 1
ATOM 728 N N . LYS A 1 91 ? -5.848 33.469 5.598 1 83.81 91 LYS A N 1
ATOM 729 C CA . LYS A 1 91 ? -5.184 34.281 6.617 1 83.81 91 LYS A CA 1
ATOM 730 C C . LYS A 1 91 ? -4.422 35.438 5.98 1 83.81 91 LYS A C 1
ATOM 732 O O . LYS A 1 91 ? -4.352 36.531 6.555 1 83.81 91 LYS A O 1
ATOM 737 N N . ALA A 1 92 ? -3.893 35.156 4.906 1 81.25 92 ALA A N 1
ATOM 738 C CA . ALA A 1 92 ? -3.131 36.188 4.207 1 81.25 92 ALA A CA 1
ATOM 739 C C . ALA A 1 92 ? -4.043 37.312 3.734 1 81.25 92 ALA A C 1
ATOM 741 O O . ALA A 1 92 ? -3.625 38.469 3.676 1 81.25 92 ALA A O 1
ATOM 742 N N . PHE A 1 93 ? -5.211 36.969 3.449 1 76.69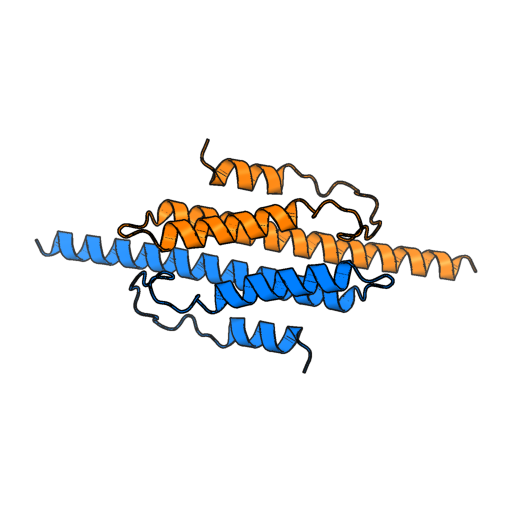 93 PHE A N 1
ATOM 743 C CA . PHE A 1 93 ? -6.16 37.969 2.998 1 76.69 93 PHE A CA 1
ATOM 744 C C . PHE A 1 93 ? -6.719 38.75 4.18 1 76.69 93 PHE A C 1
ATOM 746 O O . PHE A 1 93 ? -7.293 39.844 4 1 76.69 93 PHE A O 1
ATOM 753 N N . GLN A 1 94 ? -6.672 38.188 5.316 1 71.12 94 GLN A N 1
ATOM 754 C CA . GLN A 1 94 ? -7.18 38.875 6.5 1 71.12 94 GLN A CA 1
ATOM 755 C C . GLN A 1 94 ? -6.145 39.844 7.062 1 71.12 94 GLN A C 1
ATOM 757 O O . GLN A 1 94 ? -6.477 40.719 7.863 1 71.12 94 GLN A O 1
ATOM 762 N N . LEU A 1 95 ? -4.809 39.656 6.73 1 56.84 95 LEU A N 1
ATOM 763 C CA . LEU A 1 95 ? -3.797 40.625 7.125 1 56.84 95 LEU A CA 1
ATOM 764 C C . LEU A 1 95 ? -3.627 41.688 6.051 1 56.84 95 LEU A C 1
ATOM 766 O O . LEU A 1 95 ? -3.447 42.875 6.363 1 56.84 95 LEU A O 1
ATOM 770 N N . MET B 1 1 ? 17.859 13.25 -7.664 1 42.41 1 MET B N 1
ATOM 771 C CA . MET B 1 1 ? 16.562 12.75 -8.094 1 42.41 1 MET B CA 1
ATOM 772 C C . MET B 1 1 ? 15.719 12.32 -6.895 1 42.41 1 MET B C 1
ATOM 774 O O . MET B 1 1 ? 16.25 11.805 -5.91 1 42.41 1 MET B O 1
ATOM 778 N N . SER B 1 2 ? 14.484 12.93 -6.812 1 56.19 2 SER B N 1
ATOM 779 C CA . SER B 1 2 ? 13.664 12.773 -5.613 1 56.19 2 SER B CA 1
ATOM 780 C C . SER B 1 2 ? 13.328 11.305 -5.359 1 56.19 2 SER B C 1
ATOM 782 O O . SER B 1 2 ? 13.297 10.5 -6.293 1 56.19 2 SER B O 1
ATOM 784 N N . PHE B 1 3 ? 13.641 10.836 -4.203 1 53.19 3 PHE B N 1
ATOM 785 C CA . PHE B 1 3 ? 13.305 9.484 -3.779 1 53.19 3 PHE B CA 1
ATOM 786 C C . PHE B 1 3 ? 11.992 9.031 -4.41 1 53.19 3 PHE B C 1
ATOM 788 O O . PHE B 1 3 ? 11.898 7.914 -4.922 1 53.19 3 PHE B O 1
ATOM 795 N N . THR B 1 4 ? 11.141 10 -4.562 1 60.34 4 THR B N 1
ATOM 796 C CA . THR B 1 4 ? 9.812 9.672 -5.078 1 60.34 4 THR B CA 1
ATOM 797 C C . THR B 1 4 ? 9.883 9.352 -6.566 1 60.34 4 THR B C 1
ATOM 799 O O . THR B 1 4 ? 9.203 8.43 -7.043 1 60.34 4 THR B O 1
ATOM 802 N N . LYS B 1 5 ? 10.695 10.062 -7.266 1 57.53 5 LYS B N 1
ATOM 803 C CA . LYS B 1 5 ? 10.82 9.828 -8.703 1 57.53 5 LYS B CA 1
ATOM 804 C C . LYS B 1 5 ? 11.461 8.469 -8.984 1 57.53 5 LYS B C 1
ATOM 806 O O . LYS B 1 5 ? 11.016 7.738 -9.867 1 57.53 5 LYS B O 1
ATOM 811 N N . ASN B 1 6 ? 12.453 8.203 -8.219 1 53.44 6 ASN B N 1
ATOM 812 C CA . ASN B 1 6 ? 13.125 6.918 -8.375 1 53.44 6 ASN B CA 1
ATOM 813 C C . ASN B 1 6 ? 12.195 5.758 -8.031 1 53.44 6 ASN B C 1
ATOM 815 O O . ASN B 1 6 ? 12.188 4.738 -8.719 1 53.44 6 ASN B O 1
ATOM 819 N N . LEU B 1 7 ? 11.422 5.992 -7.043 1 58.09 7 LEU B N 1
ATOM 820 C CA . LEU B 1 7 ? 10.508 4.938 -6.621 1 58.09 7 LEU B CA 1
ATOM 821 C C . LEU B 1 7 ? 9.398 4.73 -7.648 1 58.09 7 LEU B C 1
ATOM 823 O O . LEU B 1 7 ? 9.031 3.594 -7.949 1 58.09 7 LEU B O 1
ATOM 827 N N . THR B 1 8 ? 8.984 5.797 -8.188 1 57.28 8 THR B N 1
ATOM 828 C CA . THR B 1 8 ? 7.949 5.719 -9.211 1 57.28 8 THR B CA 1
ATOM 829 C C . THR B 1 8 ? 8.492 5.059 -10.477 1 57.28 8 THR B C 1
ATOM 831 O O . THR B 1 8 ? 7.801 4.27 -11.117 1 57.28 8 THR B O 1
ATOM 834 N N . ARG B 1 9 ? 9.688 5.402 -10.836 1 56.81 9 ARG B N 1
ATOM 835 C CA . ARG B 1 9 ? 10.328 4.785 -11.984 1 56.81 9 ARG B CA 1
ATOM 836 C C . ARG B 1 9 ? 10.484 3.281 -11.789 1 56.81 9 ARG B C 1
ATOM 838 O O . ARG B 1 9 ? 10.289 2.502 -12.719 1 56.81 9 ARG B O 1
ATOM 845 N N . ALA B 1 10 ? 10.875 3 -10.594 1 52.06 10 ALA B N 1
ATOM 846 C CA . ALA B 1 10 ? 11.062 1.58 -10.305 1 52.06 10 ALA B CA 1
ATOM 847 C C . ALA B 1 10 ? 9.758 0.805 -10.492 1 52.06 10 ALA B C 1
ATOM 849 O O . ALA B 1 10 ? 9.766 -0.317 -11.008 1 52.06 10 ALA B O 1
ATOM 850 N N . ILE B 1 11 ? 8.688 1.399 -10.109 1 57.88 11 ILE B N 1
ATOM 851 C CA . ILE B 1 11 ? 7.391 0.744 -10.203 1 57.88 11 ILE B CA 1
ATOM 852 C C . ILE B 1 11 ? 6.957 0.658 -11.664 1 57.88 11 ILE B C 1
ATOM 854 O O . ILE B 1 11 ? 6.371 -0.341 -12.086 1 57.88 11 ILE B O 1
ATOM 858 N N . ASN B 1 12 ? 7.336 1.725 -12.328 1 55.56 12 ASN B N 1
ATOM 859 C CA . ASN B 1 12 ? 6.891 1.77 -13.719 1 55.56 12 ASN B CA 1
ATOM 860 C C . ASN B 1 12 ? 7.84 0.999 -14.633 1 55.56 12 ASN B C 1
ATOM 862 O O . ASN B 1 12 ? 7.441 0.552 -15.711 1 55.56 12 ASN B O 1
ATOM 866 N N . ALA B 1 13 ? 9.117 1.204 -14.445 1 47.31 13 ALA B N 1
ATOM 867 C CA . ALA B 1 13 ? 10.102 0.53 -15.281 1 47.31 13 ALA B CA 1
ATOM 868 C C . ALA B 1 13 ? 9.945 -0.985 -15.211 1 47.31 13 ALA B C 1
ATOM 870 O O . ALA B 1 13 ? 10.406 -1.709 -16.094 1 47.31 13 ALA B O 1
ATOM 871 N N . GLN B 1 14 ? 9.586 -1.367 -14.156 1 43.06 14 GLN B N 1
ATOM 872 C CA . GLN B 1 14 ? 9.461 -2.82 -14.148 1 43.06 14 GLN B CA 1
ATOM 873 C C . GLN B 1 14 ? 8.258 -3.27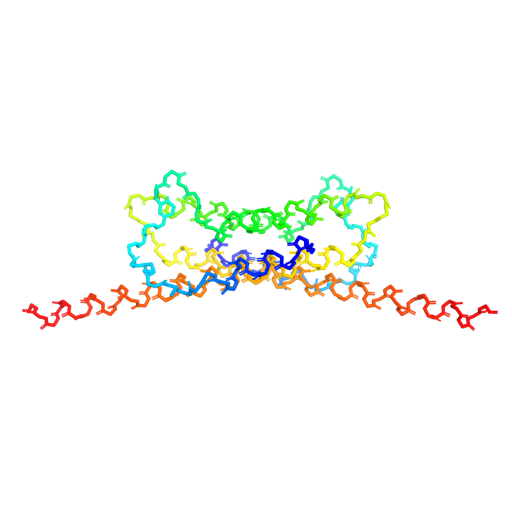 -14.969 1 43.06 14 GLN B C 1
ATOM 875 O O . GLN B 1 14 ? 7.113 -3.029 -14.586 1 43.06 14 GLN B O 1
ATOM 880 N N . PRO B 1 15 ? 8.5 -3.287 -16.328 1 35.81 15 PRO B N 1
ATOM 881 C CA . PRO B 1 15 ? 7.418 -3.855 -17.125 1 35.81 15 PRO B CA 1
ATOM 882 C C . PRO B 1 15 ? 6.738 -5.043 -16.453 1 35.81 15 PRO B C 1
ATOM 884 O O . PRO B 1 15 ? 7.348 -5.715 -15.617 1 35.81 15 PRO B O 1
ATOM 887 N N . LEU B 1 16 ? 5.316 -5.086 -16.578 1 36.09 16 LEU B N 1
ATOM 888 C CA . LEU B 1 16 ? 4.656 -6.355 -16.312 1 36.09 16 LEU B CA 1
ATOM 889 C C . LEU B 1 16 ? 5.48 -7.52 -16.844 1 36.09 16 LEU B C 1
ATOM 891 O O . LEU B 1 16 ? 5.316 -7.922 -18 1 36.09 16 LEU B O 1
ATOM 895 N N . ARG B 1 17 ? 6.711 -7.363 -17.141 1 34.19 17 ARG B N 1
ATOM 896 C CA . ARG B 1 17 ? 7.367 -8.531 -17.703 1 34.19 17 ARG B CA 1
ATOM 897 C C . ARG B 1 17 ? 6.684 -9.82 -17.25 1 34.19 17 ARG B C 1
ATOM 899 O O . ARG B 1 17 ? 6.145 -9.891 -16.141 1 34.19 17 ARG B O 1
ATOM 906 N N . GLN B 1 18 ? 6.578 -10.734 -18.312 1 31.31 18 GLN B N 1
ATOM 907 C CA . GLN B 1 18 ? 6.27 -12.164 -18.266 1 31.31 18 GLN B CA 1
ATOM 908 C C . GLN B 1 18 ? 6.91 -12.828 -17.062 1 31.31 18 GLN B C 1
ATOM 910 O O . GLN B 1 18 ? 8.008 -13.383 -17.156 1 31.31 18 GLN B O 1
ATOM 915 N N . GLN B 1 19 ? 7.316 -12.117 -16.125 1 33.75 19 GLN B N 1
ATOM 916 C CA . GLN B 1 19 ? 7.848 -13.07 -15.156 1 33.75 19 GLN B CA 1
ATOM 917 C C . GLN B 1 19 ? 7.035 -14.359 -15.148 1 33.75 19 GLN B C 1
ATOM 919 O O . GLN B 1 19 ? 5.801 -14.328 -15.094 1 33.75 19 GLN B O 1
ATOM 924 N N . ARG B 1 20 ? 7.359 -15.234 -16.094 1 33.38 20 ARG B N 1
ATOM 925 C CA . ARG B 1 20 ? 6.824 -16.578 -15.914 1 33.38 20 ARG B CA 1
ATOM 926 C C . ARG B 1 20 ? 6.16 -16.719 -14.555 1 33.38 20 ARG B C 1
ATOM 928 O O . ARG B 1 20 ? 6.707 -16.281 -13.539 1 33.38 20 ARG B O 1
ATOM 935 N N . SER B 1 21 ? 4.871 -16.578 -14.594 1 35.03 21 SER B N 1
ATOM 936 C CA . SER B 1 21 ? 3.867 -16.656 -13.539 1 35.03 21 SER B CA 1
ATOM 937 C C . SER B 1 21 ? 4.297 -17.625 -12.438 1 35.03 21 SER B C 1
ATOM 939 O O . SER B 1 21 ? 3.617 -18.625 -12.18 1 35.03 21 SER B O 1
ATOM 941 N N . SER B 1 22 ? 5.422 -18.234 -12.688 1 32.28 22 SER B N 1
ATOM 942 C CA . SER B 1 22 ? 5.617 -19 -11.461 1 32.28 22 SER B CA 1
ATOM 943 C C . SER B 1 22 ? 5.27 -18.172 -10.227 1 32.28 22 SER B C 1
ATOM 945 O O . SER B 1 22 ? 5.68 -17.016 -10.117 1 32.28 22 SER B O 1
ATOM 947 N N . PHE B 1 23 ? 3.998 -18.125 -9.914 1 38.47 23 PHE B N 1
ATOM 948 C CA . PHE B 1 23 ? 3.674 -17.703 -8.562 1 38.47 23 PHE B CA 1
ATOM 949 C C . PHE B 1 23 ? 4.922 -17.688 -7.684 1 38.47 23 PHE B C 1
ATOM 951 O O . PHE B 1 23 ? 5.191 -18.641 -6.961 1 38.47 23 PHE B O 1
ATOM 958 N N . THR B 1 24 ? 6.012 -17.688 -8.383 1 38.44 24 THR B N 1
ATOM 959 C CA . THR B 1 24 ? 7.125 -17.609 -7.445 1 38.44 24 THR B CA 1
ATOM 960 C C . THR B 1 24 ? 6.875 -16.516 -6.414 1 38.44 24 THR B C 1
ATOM 962 O O . THR B 1 24 ? 7.07 -15.328 -6.699 1 38.44 24 THR B O 1
ATOM 965 N N . TYR B 1 25 ? 5.629 -16.406 -5.961 1 39.94 25 TYR B N 1
ATOM 966 C CA . TYR B 1 25 ? 5.469 -15.75 -4.664 1 39.94 25 TYR B CA 1
ATOM 967 C C . TYR B 1 25 ? 6.793 -15.711 -3.912 1 39.94 25 TYR B C 1
ATOM 969 O O . TYR B 1 25 ? 7.723 -16.453 -4.234 1 39.94 25 TYR B O 1
ATOM 977 N N . ALA B 1 26 ? 6.867 -14.758 -3.002 1 41.19 26 ALA B N 1
ATOM 978 C CA . ALA B 1 26 ? 8.062 -14.648 -2.168 1 41.19 26 ALA B CA 1
ATOM 979 C C . ALA B 1 26 ? 8.672 -16.016 -1.895 1 41.19 26 ALA B C 1
ATOM 981 O O . ALA B 1 26 ? 8.398 -16.625 -0.859 1 41.19 26 ALA B O 1
ATOM 982 N N . THR B 1 27 ? 8.359 -16.906 -2.811 1 35.72 27 THR B N 1
ATOM 983 C CA . THR B 1 27 ? 9.031 -18.094 -2.314 1 35.72 27 THR B CA 1
ATOM 984 C C . THR B 1 27 ? 10.477 -17.781 -1.937 1 35.72 27 THR B C 1
ATOM 986 O O . THR B 1 27 ? 11.055 -18.438 -1.069 1 35.72 27 THR B O 1
ATOM 989 N N . GLY B 1 28 ? 11.266 -17.484 -3.104 1 42.66 28 GLY B N 1
ATOM 990 C CA . GLY B 1 28 ? 12.68 -17.453 -2.742 1 42.66 28 GLY B CA 1
ATOM 991 C C . GLY B 1 28 ? 13.008 -16.359 -1.735 1 42.66 28 GLY B C 1
ATOM 992 O O . GLY B 1 28 ? 12.133 -15.617 -1.31 1 42.66 28 GLY B O 1
ATOM 993 N N . ALA B 1 29 ? 14.375 -16.312 -1.212 1 50.25 29 ALA B N 1
ATOM 994 C CA . ALA B 1 29 ? 15.031 -15.484 -0.202 1 50.25 29 ALA B CA 1
ATOM 995 C C . ALA B 1 29 ? 14.773 -14.008 -0.456 1 50.25 29 ALA B C 1
ATOM 997 O O . ALA B 1 29 ? 14.852 -13.188 0.465 1 50.25 29 ALA B O 1
ATOM 998 N N . HIS B 1 30 ? 14.344 -13.688 -1.833 1 61.75 30 HIS B N 1
ATOM 999 C CA . HIS B 1 30 ? 14.344 -12.25 -2.09 1 61.75 30 HIS B CA 1
ATOM 1000 C C . HIS B 1 30 ? 12.914 -11.719 -2.227 1 61.75 30 HIS B C 1
ATOM 1002 O O . HIS B 1 30 ? 12.086 -12.32 -2.908 1 61.75 30 HIS B 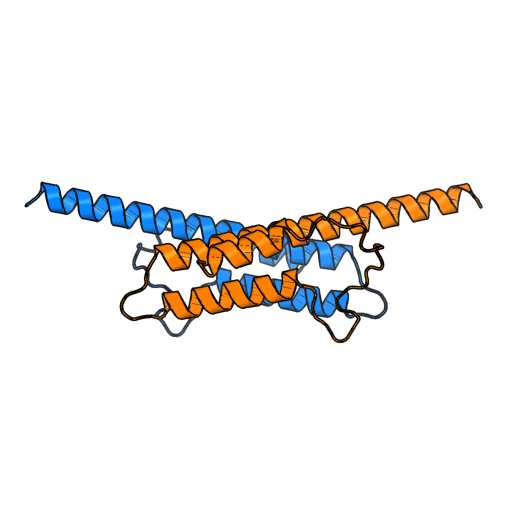O 1
ATOM 1008 N N . GLU B 1 31 ? 12.484 -10.914 -1.436 1 71.25 31 GLU B N 1
ATOM 1009 C CA . GLU B 1 31 ? 11.203 -10.219 -1.453 1 71.25 31 GLU B CA 1
ATOM 1010 C C . GLU B 1 31 ? 10.977 -9.5 -2.783 1 71.25 31 GLU B C 1
ATOM 1012 O O . GLU B 1 31 ? 11.883 -8.836 -3.291 1 71.25 31 GLU B O 1
ATOM 1017 N N . PRO B 1 32 ? 9.852 -9.75 -3.453 1 76.62 32 PRO B N 1
ATOM 1018 C CA . PRO B 1 32 ? 9.555 -9.016 -4.688 1 76.62 32 PRO B CA 1
ATOM 1019 C C . PRO B 1 32 ? 9.742 -7.508 -4.543 1 76.62 32 PRO B C 1
ATOM 1021 O O . PRO B 1 32 ? 9.578 -6.965 -3.445 1 76.62 32 PRO B O 1
ATOM 1024 N N . LEU B 1 33 ? 10.086 -6.934 -5.621 1 80.88 33 LEU B N 1
ATOM 1025 C CA . LEU B 1 33 ? 10.391 -5.508 -5.648 1 80.88 33 LEU B CA 1
ATOM 1026 C C . LEU B 1 33 ? 9.211 -4.688 -5.141 1 80.88 33 LEU B C 1
ATOM 1028 O O . LEU B 1 33 ? 9.391 -3.729 -4.387 1 80.88 33 LEU B O 1
ATOM 1032 N N . GLU B 1 34 ? 8.039 -5.07 -5.547 1 84.88 34 GLU B N 1
ATOM 1033 C CA . GLU B 1 34 ? 6.852 -4.312 -5.16 1 84.88 34 GLU B CA 1
ATOM 1034 C C . GLU B 1 34 ? 6.648 -4.344 -3.648 1 84.88 34 GLU B C 1
ATOM 1036 O O . GLU B 1 34 ? 6.246 -3.344 -3.051 1 84.88 34 GLU B O 1
ATOM 1041 N N . TYR B 1 35 ? 6.973 -5.441 -3.062 1 85.25 35 TYR B N 1
ATOM 1042 C CA . TYR B 1 35 ? 6.863 -5.551 -1.612 1 85.25 35 TYR B CA 1
ATOM 1043 C C . TYR B 1 35 ? 7.871 -4.645 -0.919 1 85.25 35 TYR B C 1
ATOM 1045 O O . TYR B 1 35 ? 7.52 -3.91 0.008 1 85.25 35 TYR B O 1
ATOM 1053 N N . ARG B 1 36 ? 9.039 -4.703 -1.443 1 86.25 36 ARG B N 1
ATOM 1054 C CA . ARG B 1 36 ? 10.102 -3.885 -0.863 1 86.25 36 ARG B CA 1
ATOM 1055 C C . ARG B 1 36 ? 9.789 -2.398 -1.006 1 86.25 36 ARG B C 1
ATOM 1057 O O . ARG B 1 36 ? 9.992 -1.622 -0.071 1 86.25 36 ARG B O 1
ATOM 1064 N N . LEU B 1 37 ? 9.25 -2.02 -2.127 1 88.75 37 LEU B N 1
ATOM 1065 C CA . LEU B 1 37 ? 8.922 -0.62 -2.381 1 88.75 37 LEU B CA 1
ATOM 1066 C C . LEU B 1 37 ? 7.742 -0.173 -1.526 1 88.75 37 LEU B C 1
ATOM 1068 O O . LEU B 1 37 ? 7.695 0.973 -1.074 1 88.75 37 LEU B O 1
ATOM 1072 N N . SER B 1 38 ? 6.824 -1.063 -1.325 1 90.5 38 SER B N 1
ATOM 1073 C CA . SER B 1 38 ? 5.688 -0.741 -0.465 1 90.5 38 SER B CA 1
ATOM 1074 C C . SER B 1 38 ? 6.141 -0.488 0.971 1 90.5 38 SER B C 1
ATOM 1076 O O . SER B 1 38 ? 5.758 0.514 1.579 1 90.5 38 SER B O 1
ATOM 1078 N N . LYS B 1 39 ? 7.004 -1.369 1.452 1 88.94 39 LYS B N 1
ATOM 1079 C CA . LYS B 1 39 ? 7.52 -1.21 2.809 1 88.94 39 LYS B CA 1
ATOM 1080 C C . LYS B 1 39 ? 8.336 0.071 2.938 1 88.94 39 LYS B C 1
ATOM 1082 O O . LYS B 1 39 ? 8.203 0.803 3.92 1 88.94 39 LYS B O 1
ATOM 1087 N N . LEU B 1 40 ? 9.109 0.306 1.99 1 89.5 40 LEU B N 1
ATOM 1088 C CA . LEU B 1 40 ? 9.969 1.481 2.012 1 89.5 40 LEU B CA 1
ATOM 1089 C C . LEU B 1 40 ? 9.148 2.764 1.972 1 89.5 40 LEU B C 1
ATOM 1091 O O . LEU B 1 40 ? 9.414 3.701 2.727 1 89.5 40 LEU B O 1
ATOM 1095 N N . SER B 1 41 ? 8.211 2.803 1.07 1 91.06 41 SER B N 1
ATOM 1096 C CA . SER B 1 41 ? 7.383 3.994 0.957 1 91.06 41 SER B CA 1
ATOM 1097 C C . SER B 1 41 ? 6.625 4.27 2.254 1 91.06 41 SER B C 1
ATOM 1099 O O . SER B 1 41 ? 6.539 5.414 2.697 1 91.06 41 SER B O 1
ATOM 1101 N N . LEU B 1 42 ? 6.133 3.211 2.848 1 90.75 42 LEU B N 1
ATOM 1102 C CA . LEU B 1 42 ? 5.414 3.365 4.109 1 90.75 42 LEU B CA 1
ATOM 1103 C C . LEU B 1 42 ? 6.348 3.867 5.207 1 90.75 42 LEU B C 1
ATOM 1105 O O . LEU B 1 42 ? 5.988 4.762 5.973 1 90.75 42 LEU B O 1
ATOM 1109 N N . SER B 1 43 ? 7.508 3.305 5.266 1 90.44 43 SER B N 1
ATOM 1110 C CA . SER B 1 43 ? 8.5 3.695 6.262 1 90.44 43 SER B CA 1
ATOM 1111 C C . SER B 1 43 ? 8.898 5.156 6.102 1 90.44 43 SER B C 1
ATOM 1113 O O . SER B 1 43 ? 9 5.891 7.086 1 90.44 43 SER B O 1
ATOM 1115 N N . LYS B 1 44 ? 9.086 5.594 4.879 1 90.81 44 LYS B N 1
ATOM 1116 C CA . LYS B 1 44 ? 9.492 6.969 4.605 1 90.81 44 LYS B CA 1
ATOM 1117 C C . LYS B 1 44 ? 8.359 7.949 4.91 1 90.81 44 LYS B C 1
ATOM 1119 O O . LYS B 1 44 ? 8.609 9.055 5.402 1 90.81 44 LYS B O 1
ATOM 1124 N N . MET B 1 45 ? 7.188 7.531 4.633 1 89.69 45 MET B N 1
ATOM 1125 C CA . MET B 1 45 ? 6.023 8.344 4.98 1 89.69 45 MET B CA 1
ATOM 1126 C C . MET B 1 45 ? 5.957 8.578 6.488 1 89.69 45 MET B C 1
ATOM 1128 O O . MET B 1 45 ? 5.777 9.711 6.938 1 89.69 45 MET B O 1
ATOM 1132 N N . LYS B 1 46 ? 6.117 7.469 7.207 1 88.31 46 LYS B N 1
ATOM 1133 C CA . LYS B 1 46 ? 6.047 7.543 8.664 1 88.31 46 LYS B CA 1
ATOM 1134 C C . LYS B 1 46 ? 7.16 8.422 9.227 1 88.31 46 LYS B C 1
ATOM 1136 O O . LYS B 1 46 ? 6.922 9.258 10.102 1 88.31 46 LYS B O 1
ATOM 1141 N N . GLN B 1 47 ? 8.352 8.195 8.711 1 90.56 47 GLN B N 1
ATOM 1142 C CA . GLN B 1 47 ? 9.508 8.969 9.172 1 90.56 47 GLN B CA 1
ATOM 1143 C C . GLN B 1 47 ? 9.312 10.461 8.922 1 90.56 47 GLN B C 1
ATOM 1145 O O . GLN B 1 47 ? 9.547 11.281 9.812 1 90.56 47 GLN B O 1
ATOM 1150 N N . GLU B 1 48 ? 8.805 10.789 7.699 1 89.56 48 GLU B N 1
ATOM 1151 C CA . GLU B 1 48 ? 8.602 12.188 7.34 1 89.56 48 GLU B CA 1
ATOM 1152 C C . GLU B 1 48 ? 7.473 12.812 8.156 1 89.56 48 GLU B C 1
ATOM 1154 O O . GLU B 1 48 ? 7.574 13.961 8.594 1 89.56 48 GLU B O 1
ATOM 1159 N N . SER B 1 49 ? 6.504 12.008 8.422 1 86.12 49 SER B N 1
ATOM 1160 C CA . SER B 1 49 ? 5.328 12.508 9.125 1 86.12 49 SER B CA 1
ATOM 1161 C C . SER B 1 49 ? 5.629 12.75 10.602 1 86.12 49 SER B C 1
ATOM 1163 O O . SER B 1 49 ? 4.918 13.508 11.273 1 86.12 49 SER B O 1
ATOM 1165 N N . ALA B 1 50 ? 6.594 12.07 11.125 1 85.19 50 ALA B N 1
ATOM 1166 C CA . ALA B 1 50 ? 6.938 12.148 12.539 1 85.19 50 ALA B CA 1
ATOM 1167 C C . ALA B 1 50 ? 7.883 13.312 12.812 1 85.19 50 ALA B C 1
ATOM 1169 O O . ALA B 1 50 ? 8.172 13.625 13.969 1 85.19 50 ALA B O 1
ATOM 1170 N N . ARG B 1 51 ? 8.312 13.984 11.789 1 87.81 51 ARG B N 1
ATOM 1171 C CA . ARG B 1 51 ? 9.203 15.125 11.969 1 87.81 51 ARG B CA 1
ATOM 1172 C C . ARG B 1 51 ? 8.469 16.297 12.602 1 87.81 51 ARG B C 1
ATOM 1174 O O . ARG B 1 51 ? 7.262 16.469 12.406 1 87.81 51 ARG B O 1
ATOM 1181 N N . PRO B 1 52 ? 9.133 17.141 13.43 1 88.19 52 PRO B N 1
ATOM 1182 C CA . PRO B 1 52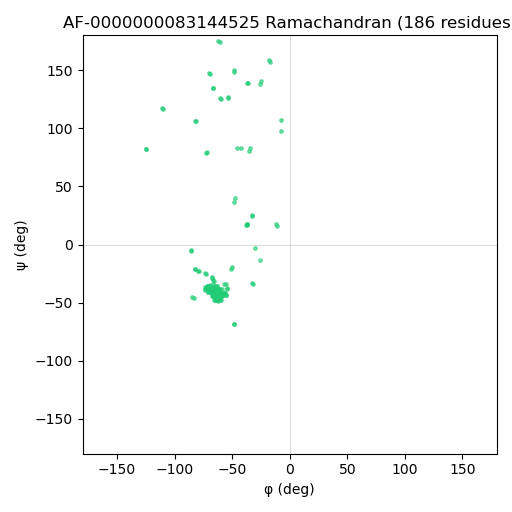 ? 8.516 18.328 14.008 1 88.19 52 PRO B CA 1
ATOM 1183 C C . PRO B 1 52 ? 7.902 19.25 12.953 1 88.19 52 PRO B C 1
ATOM 1185 O O . PRO B 1 52 ? 6.84 19.828 13.18 1 88.19 52 PRO B O 1
ATOM 1188 N N . GLU B 1 53 ? 8.555 19.406 11.781 1 87.56 53 GLU B N 1
ATOM 1189 C CA . GLU B 1 53 ? 8.062 20.172 10.641 1 87.56 53 GLU B CA 1
ATOM 1190 C C . GLU B 1 53 ? 8.023 19.312 9.375 1 87.56 53 GLU B C 1
ATOM 1192 O O . GLU B 1 53 ? 8.914 19.406 8.531 1 87.56 53 GLU B O 1
ATOM 1197 N N . PRO B 1 54 ? 6.984 18.562 9.258 1 86.62 54 PRO B N 1
ATOM 1198 C CA . PRO B 1 54 ? 6.902 17.672 8.102 1 86.62 54 PRO B CA 1
ATOM 1199 C C . PRO B 1 54 ? 6.777 18.422 6.777 1 86.62 54 PRO B C 1
ATOM 1201 O O . PRO B 1 54 ? 6.121 19.469 6.715 1 86.62 54 PRO B O 1
ATOM 1204 N N . ASP B 1 55 ? 7.562 17.984 5.809 1 85.94 55 ASP B N 1
ATOM 1205 C CA . ASP B 1 55 ? 7.336 18.438 4.441 1 85.94 55 ASP B CA 1
ATOM 1206 C C . ASP B 1 55 ? 6.223 17.641 3.773 1 85.94 55 ASP B C 1
ATOM 1208 O O . ASP B 1 55 ? 6.438 16.5 3.346 1 85.94 55 ASP B O 1
ATOM 1212 N N . LEU B 1 56 ? 5.141 18.219 3.629 1 84.62 56 LEU B N 1
ATOM 1213 C CA . LEU B 1 56 ? 3.943 17.531 3.15 1 84.62 56 LEU B CA 1
ATOM 1214 C C . LEU B 1 56 ? 4.109 17.109 1.697 1 84.62 56 LEU B C 1
ATOM 1216 O O . LEU B 1 56 ? 3.479 16.141 1.256 1 84.62 56 LEU B O 1
ATOM 1220 N N . ARG B 1 57 ? 4.926 17.875 0.986 1 85.38 57 ARG B N 1
ATOM 1221 C CA . ARG B 1 57 ? 5.188 17.484 -0.394 1 85.38 57 ARG B CA 1
ATOM 1222 C C . ARG B 1 57 ? 5.863 16.109 -0.454 1 85.38 57 ARG B C 1
ATOM 1224 O O . ARG B 1 57 ? 5.555 15.297 -1.325 1 85.38 57 ARG B O 1
ATOM 1231 N N . HIS B 1 58 ? 6.734 15.906 0.471 1 89.5 58 HIS B N 1
ATOM 1232 C CA . HIS B 1 58 ? 7.418 14.617 0.532 1 89.5 58 HIS B CA 1
ATOM 1233 C C . HIS B 1 58 ? 6.477 13.516 0.993 1 89.5 58 HIS B C 1
ATOM 1235 O O . HIS B 1 58 ? 6.496 12.406 0.45 1 89.5 58 HIS B O 1
ATOM 1241 N N . VAL B 1 59 ? 5.645 13.82 1.974 1 89.75 59 VAL B N 1
ATOM 1242 C CA . VAL B 1 59 ? 4.719 12.812 2.486 1 89.75 59 VAL B CA 1
ATOM 1243 C C . VAL B 1 59 ? 3.758 12.383 1.38 1 89.75 59 VAL B C 1
ATOM 1245 O O . VAL B 1 59 ? 3.547 11.195 1.159 1 89.75 59 VAL B O 1
ATOM 1248 N N . VAL B 1 60 ? 3.289 13.344 0.641 1 90 60 VAL B N 1
ATOM 1249 C CA . VAL B 1 60 ? 2.389 13.039 -0.468 1 90 60 VAL B CA 1
ATOM 1250 C C . VAL B 1 60 ? 3.131 12.242 -1.536 1 90 60 VAL B C 1
ATOM 1252 O O . VAL B 1 60 ? 2.568 11.312 -2.127 1 90 60 VAL B O 1
ATOM 1255 N N . GLY B 1 61 ? 4.363 12.586 -1.761 1 90.94 61 GLY B N 1
ATOM 1256 C CA . GLY B 1 61 ? 5.18 11.844 -2.709 1 90.94 61 GLY B CA 1
ATOM 1257 C C . GLY B 1 61 ? 5.34 10.383 -2.342 1 90.94 61 GLY B C 1
ATOM 1258 O O . GLY B 1 61 ? 5.172 9.5 -3.188 1 90.94 61 GLY B O 1
ATOM 1259 N N . TYR B 1 62 ? 5.613 10.086 -1.1 1 90.69 62 TYR B N 1
ATOM 1260 C CA . TYR B 1 62 ? 5.75 8.703 -0.641 1 90.69 62 TYR B CA 1
ATOM 1261 C C . TYR B 1 62 ? 4.418 7.969 -0.717 1 90.69 62 TYR B C 1
ATOM 1263 O O . TYR B 1 62 ? 4.371 6.797 -1.095 1 90.69 62 TYR B O 1
ATOM 1271 N N . ALA B 1 63 ? 3.357 8.656 -0.365 1 91.62 63 ALA B N 1
ATOM 1272 C CA . ALA B 1 63 ? 2.029 8.055 -0.461 1 91.62 63 ALA B CA 1
ATOM 1273 C C . ALA B 1 63 ? 1.689 7.707 -1.906 1 91.62 63 ALA B C 1
ATOM 1275 O O . ALA B 1 63 ? 1.03 6.699 -2.168 1 91.62 63 ALA B O 1
ATOM 1276 N N . SER B 1 64 ? 2.068 8.57 -2.809 1 91.75 64 SER B N 1
ATOM 1277 C CA . SER B 1 64 ? 1.83 8.305 -4.223 1 91.75 64 SER B CA 1
ATOM 1278 C C . SER B 1 64 ? 2.537 7.031 -4.672 1 91.75 64 SER B C 1
ATOM 1280 O O . SER B 1 64 ? 1.966 6.227 -5.41 1 91.75 64 SER B O 1
ATOM 1282 N N . VAL B 1 65 ? 3.721 6.863 -4.258 1 89.94 65 VAL B N 1
ATOM 1283 C CA . VAL B 1 65 ? 4.488 5.664 -4.578 1 89.94 65 VAL B CA 1
ATOM 1284 C C . VAL B 1 65 ? 3.809 4.438 -3.977 1 89.94 65 VAL B C 1
ATOM 1286 O O . VAL B 1 65 ? 3.627 3.424 -4.656 1 89.94 65 VAL B O 1
ATOM 1289 N N . ASN B 1 66 ? 3.453 4.551 -2.705 1 92.25 66 ASN B N 1
ATOM 1290 C CA . ASN B 1 66 ? 2.77 3.447 -2.039 1 92.25 66 ASN B CA 1
ATOM 1291 C C . ASN B 1 66 ? 1.511 3.029 -2.793 1 92.25 66 ASN B C 1
ATOM 1293 O O . ASN B 1 66 ? 1.271 1.838 -2.998 1 92.25 66 ASN B O 1
ATOM 1297 N N . ARG B 1 67 ? 0.767 3.938 -3.219 1 92.44 67 ARG B N 1
ATOM 1298 C CA . ARG B 1 67 ? -0.45 3.701 -3.988 1 92.44 67 ARG B CA 1
ATOM 1299 C C . ARG B 1 67 ? -0.137 3.008 -5.309 1 92.44 67 ARG B C 1
ATOM 1301 O O . ARG B 1 67 ? -0.782 2.02 -5.668 1 92.44 67 ARG B O 1
ATOM 1308 N N . ALA B 1 68 ? 0.807 3.535 -5.965 1 92 68 ALA B N 1
ATOM 1309 C CA . ALA B 1 68 ? 1.159 2.988 -7.273 1 92 68 ALA B CA 1
ATOM 1310 C C . ALA B 1 68 ? 1.659 1.552 -7.148 1 92 68 ALA B C 1
ATOM 1312 O O . ALA B 1 68 ? 1.302 0.691 -7.957 1 92 68 ALA B O 1
ATOM 1313 N N . VAL B 1 69 ? 2.455 1.348 -6.152 1 91.88 69 VAL B N 1
ATOM 1314 C CA . VAL B 1 69 ? 3.01 0.015 -5.938 1 91.88 69 VAL B CA 1
ATOM 1315 C C . VAL B 1 69 ? 1.893 -0.958 -5.566 1 91.88 69 VAL B C 1
ATOM 1317 O O . VAL B 1 69 ? 1.853 -2.084 -6.066 1 91.88 69 VAL B O 1
ATOM 1320 N N . GLY B 1 70 ? 0.995 -0.537 -4.672 1 92.25 70 GLY B N 1
ATOM 1321 C CA . GLY B 1 70 ? -0.153 -1.364 -4.336 1 92.25 70 GLY B CA 1
ATOM 1322 C C . GLY B 1 70 ? -1.002 -1.723 -5.539 1 92.25 70 GLY B C 1
ATOM 1323 O O . GLY B 1 70 ? -1.455 -2.861 -5.672 1 92.25 70 GLY B O 1
ATOM 1324 N N . ASP B 1 71 ? -1.213 -0.797 -6.402 1 92.44 71 ASP B N 1
ATOM 1325 C CA . ASP B 1 71 ? -1.984 -1.022 -7.621 1 92.44 71 ASP B CA 1
ATOM 1326 C C . ASP B 1 71 ? -1.299 -2.045 -8.523 1 92.44 71 ASP B C 1
ATOM 1328 O O . ASP B 1 71 ? -1.942 -2.969 -9.031 1 92.44 71 ASP B O 1
ATOM 1332 N N . LYS B 1 72 ? -0.058 -1.858 -8.68 1 90.44 72 LYS B N 1
ATOM 1333 C CA . LYS B 1 72 ? 0.711 -2.77 -9.523 1 90.44 72 LYS B CA 1
ATOM 1334 C C . LYS B 1 72 ? 0.709 -4.184 -8.953 1 90.44 72 LYS B C 1
ATOM 1336 O O . LYS B 1 72 ? 0.557 -5.16 -9.688 1 90.44 72 LYS B O 1
ATOM 1341 N N . MET B 1 73 ? 0.903 -4.289 -7.656 1 90.31 73 MET B N 1
ATOM 1342 C CA . MET B 1 73 ? 0.875 -5.586 -6.988 1 90.31 73 MET B CA 1
ATOM 1343 C C . MET B 1 73 ? -0.461 -6.285 -7.215 1 90.31 73 MET B C 1
ATOM 1345 O O . MET B 1 73 ? -0.496 -7.469 -7.57 1 90.31 73 MET B O 1
ATOM 1349 N N . TYR B 1 74 ? -1.499 -5.551 -7.102 1 90.69 74 TYR B N 1
ATOM 1350 C CA . TYR B 1 74 ? -2.838 -6.098 -7.289 1 90.69 74 TYR B CA 1
ATOM 1351 C C . TYR B 1 74 ? -3.039 -6.559 -8.727 1 90.69 74 TYR B C 1
ATOM 1353 O O . TYR B 1 74 ? -3.49 -7.684 -8.969 1 90.69 74 TYR B O 1
ATOM 1361 N N . GLN B 1 75 ? -2.676 -5.777 -9.617 1 90.62 75 GLN B N 1
ATOM 1362 C CA . GLN B 1 75 ? -2.873 -6.102 -11.023 1 90.62 75 GLN B CA 1
ATOM 1363 C C . GLN B 1 75 ? -2.064 -7.332 -11.422 1 90.62 75 GLN B C 1
ATOM 1365 O O . GLN B 1 75 ? -2.553 -8.195 -12.156 1 90.62 75 GLN B O 1
ATOM 1370 N N . ASN B 1 76 ? -0.84 -7.395 -10.953 1 85.38 76 ASN B N 1
ATOM 1371 C CA . ASN B 1 76 ? 0.011 -8.539 -11.258 1 85.38 76 ASN B CA 1
ATOM 1372 C C . ASN B 1 76 ? -0.583 -9.836 -10.719 1 85.38 76 ASN B C 1
ATOM 1374 O O . ASN B 1 76 ? -0.547 -10.867 -11.391 1 85.38 76 ASN B O 1
ATOM 1378 N N . LEU B 1 77 ? -1.091 -9.742 -9.547 1 86.94 77 LEU B N 1
ATOM 1379 C CA . LEU B 1 77 ? -1.665 -10.938 -8.93 1 86.94 77 LEU B CA 1
ATOM 1380 C C . LEU B 1 77 ? -2.928 -11.375 -9.664 1 86.94 77 LEU B C 1
ATOM 1382 O O . LEU B 1 77 ? -3.129 -12.562 -9.906 1 86.94 77 LEU B O 1
ATOM 1386 N N . VAL B 1 78 ? -3.779 -10.438 -10.078 1 90.31 78 VAL B N 1
ATOM 1387 C CA . VAL B 1 78 ? -5 -10.742 -10.82 1 90.31 78 VAL B CA 1
ATOM 1388 C C . VAL B 1 78 ? -4.645 -11.398 -12.156 1 90.31 78 VAL B C 1
ATOM 1390 O O . VAL B 1 78 ? -5.246 -12.398 -12.539 1 90.31 78 VAL B O 1
ATOM 1393 N N . ARG B 1 79 ? -3.682 -10.836 -12.773 1 86.31 79 ARG B N 1
ATOM 1394 C CA . ARG B 1 79 ? -3.242 -11.391 -14.055 1 86.31 79 ARG B CA 1
ATOM 1395 C C . ARG B 1 79 ? -2.725 -12.82 -13.883 1 86.31 79 ARG B C 1
ATOM 1397 O O . ARG B 1 79 ? -3.012 -13.688 -14.703 1 86.31 79 ARG B O 1
ATOM 1404 N N . SER B 1 80 ? -1.937 -13.016 -12.828 1 82.75 80 SER B N 1
ATOM 1405 C CA . SER B 1 80 ? -1.385 -14.344 -12.555 1 82.75 80 SER B CA 1
ATOM 1406 C C . SER B 1 80 ? -2.49 -15.367 -12.344 1 82.75 80 SER B C 1
ATOM 1408 O O . SER B 1 80 ? -2.4 -16.5 -12.836 1 82.75 80 SER B O 1
ATOM 1410 N N . VAL B 1 81 ? -3.477 -15 -11.617 1 85.31 81 VAL B N 1
ATOM 1411 C CA . VAL B 1 81 ? -4.602 -15.898 -11.359 1 85.31 81 VAL B CA 1
ATOM 1412 C C . VAL B 1 81 ? -5.316 -16.219 -12.664 1 85.31 81 VAL B C 1
ATOM 1414 O O . VAL B 1 81 ? -5.691 -17.359 -12.914 1 85.31 81 VAL B O 1
ATOM 1417 N N . GLU B 1 82 ? -5.488 -15.203 -13.461 1 87.12 82 GLU B N 1
ATOM 1418 C CA . GLU B 1 82 ? -6.16 -15.406 -14.742 1 87.12 82 GLU B CA 1
ATOM 1419 C C . GLU B 1 82 ? -5.355 -16.344 -15.648 1 87.12 82 GLU B C 1
ATOM 1421 O O . GLU B 1 82 ? -5.926 -17.188 -16.344 1 87.12 82 GLU B O 1
ATOM 1426 N N . LEU B 1 83 ? -4.082 -16.25 -15.633 1 83.38 83 LEU B N 1
ATOM 1427 C CA . LEU B 1 83 ? -3.215 -17.109 -16.422 1 83.38 83 LEU B CA 1
ATOM 1428 C C . LEU B 1 83 ? -3.307 -18.562 -15.953 1 83.38 83 LEU B C 1
ATOM 1430 O O . LEU B 1 83 ? -3.367 -19.484 -16.766 1 83.38 83 LEU B O 1
ATOM 1434 N N . LEU B 1 84 ? -3.365 -18.781 -14.703 1 82.19 84 LEU B N 1
ATOM 1435 C CA . LEU B 1 84 ? -3.486 -20.125 -14.148 1 82.19 84 LEU B CA 1
ATOM 1436 C C . LEU B 1 84 ? -4.82 -20.75 -14.539 1 82.19 84 LEU B C 1
ATOM 1438 O O . LEU B 1 84 ? -4.883 -21.938 -14.844 1 82.19 84 LEU B O 1
ATOM 1442 N N . ARG B 1 85 ? -5.824 -19.938 -14.539 1 83.75 85 ARG B N 1
ATOM 1443 C CA . ARG B 1 85 ? -7.141 -20.438 -14.914 1 83.75 85 ARG B CA 1
ATOM 1444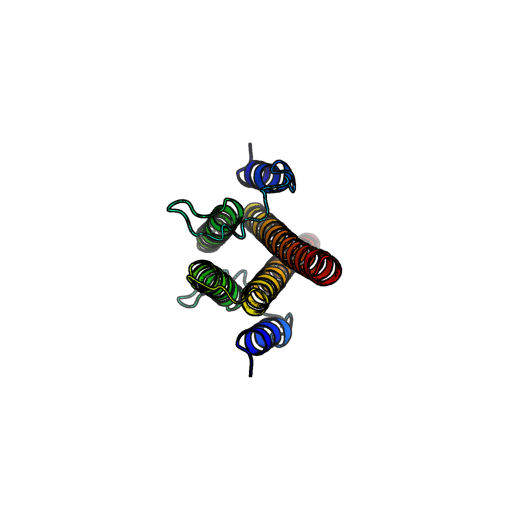 C C . ARG B 1 85 ? -7.168 -20.859 -16.375 1 83.75 85 ARG B C 1
ATOM 1446 O O . ARG B 1 85 ? -7.75 -21.891 -16.719 1 83.75 85 ARG B O 1
ATOM 1453 N N . THR B 1 86 ? -6.531 -20.125 -17.188 1 85.38 86 THR B N 1
ATOM 1454 C CA . THR B 1 86 ? -6.492 -20.422 -18.609 1 85.38 86 THR B CA 1
ATOM 1455 C C . THR B 1 86 ? -5.668 -21.672 -18.891 1 85.38 86 THR B C 1
ATOM 1457 O O . THR B 1 86 ? -6.039 -22.5 -19.719 1 85.38 86 THR B O 1
ATOM 1460 N N . GLU B 1 87 ? -4.613 -21.859 -18.172 1 81.5 87 GLU B N 1
ATOM 1461 C CA . GLU B 1 87 ? -3.762 -23.031 -18.328 1 81.5 87 GLU B CA 1
ATOM 1462 C C . GLU B 1 87 ? -4.492 -24.297 -17.906 1 81.5 87 GLU B C 1
ATOM 1464 O O . GLU B 1 87 ? -4.387 -25.344 -18.562 1 81.5 87 GLU B O 1
ATOM 1469 N N . ARG B 1 88 ? -5.254 -24.203 -16.906 1 80.44 88 ARG B N 1
ATOM 1470 C CA . ARG B 1 88 ? -6.004 -25.359 -16.422 1 80.44 88 ARG B CA 1
ATOM 1471 C C . ARG B 1 88 ? -7.113 -25.734 -17.406 1 80.44 88 ARG B C 1
ATOM 1473 O O . ARG B 1 88 ? -7.352 -26.922 -17.641 1 80.44 88 ARG B O 1
ATOM 1480 N N . ARG B 1 89 ? -7.695 -24.781 -17.922 1 85.44 89 ARG B N 1
ATOM 1481 C CA . ARG B 1 89 ? -8.75 -25.047 -18.891 1 85.44 89 ARG B CA 1
ATOM 1482 C C . ARG B 1 89 ? -8.18 -25.688 -20.156 1 85.44 89 ARG B C 1
ATOM 1484 O O . ARG B 1 89 ? -8.797 -26.594 -20.719 1 85.44 89 ARG B O 1
ATOM 1491 N N . SER B 1 90 ? -7.09 -25.203 -20.516 1 84.31 90 SER B N 1
ATOM 1492 C CA . SER B 1 90 ? -6.457 -25.734 -21.719 1 84.31 90 SER B CA 1
ATOM 1493 C C . SER B 1 90 ? -6.039 -27.188 -21.516 1 84.31 90 SER B C 1
ATOM 1495 O O . SER B 1 90 ? -6.156 -28 -22.438 1 84.31 90 SER B O 1
ATOM 1497 N N . LYS B 1 91 ? -5.629 -27.562 -20.406 1 84.25 91 LYS B N 1
ATOM 1498 C CA . LYS B 1 91 ? -5.215 -28.922 -20.094 1 84.25 91 LYS B CA 1
ATOM 1499 C C . LYS B 1 91 ? -6.422 -29.859 -20 1 84.25 91 LYS B C 1
ATOM 1501 O O . LYS B 1 91 ? -6.344 -31.016 -20.391 1 84.25 91 LYS B O 1
ATOM 1506 N N . ALA B 1 92 ? -7.422 -29.328 -19.484 1 81.38 92 ALA B N 1
ATOM 1507 C CA . ALA B 1 92 ? -8.633 -30.125 -19.344 1 81.38 92 ALA B CA 1
ATOM 1508 C C . ALA B 1 92 ? -9.219 -30.5 -20.703 1 81.38 92 ALA B C 1
ATOM 1510 O O . ALA B 1 92 ? -9.812 -31.562 -20.859 1 81.38 92 ALA B O 1
ATOM 1511 N N . PHE B 1 93 ? -9.016 -29.641 -21.609 1 76.75 93 PHE B N 1
ATOM 1512 C CA . PHE B 1 93 ? -9.531 -29.906 -22.953 1 76.75 93 PHE B CA 1
ATOM 1513 C C . PHE B 1 93 ? -8.625 -30.875 -23.703 1 76.75 93 PHE B C 1
ATOM 1515 O O . PHE B 1 93 ? -9.023 -31.453 -24.703 1 76.75 93 PHE B O 1
ATOM 1522 N N . GLN B 1 94 ? -7.43 -30.953 -23.312 1 71.44 94 GLN B N 1
ATOM 1523 C CA . GLN B 1 94 ? -6.496 -31.875 -23.969 1 71.44 94 GLN B CA 1
ATOM 1524 C C . GLN B 1 94 ? -6.648 -33.281 -23.438 1 71.44 94 GLN B C 1
ATOM 1526 O O . GLN B 1 94 ? -6.172 -34.25 -24.047 1 71.44 94 GLN B O 1
ATOM 1531 N N . LEU B 1 95 ? -7.23 -33.5 -22.203 1 57.25 95 LEU B N 1
ATOM 1532 C CA . LEU B 1 95 ? -7.531 -34.812 -21.703 1 57.25 95 LEU B CA 1
ATOM 1533 C C . LEU B 1 95 ? -8.93 -35.25 -22.141 1 57.25 95 LEU B C 1
ATOM 1535 O O . LEU B 1 95 ? -9.141 -36.438 -22.469 1 57.25 95 LEU B O 1
#

Nearest PDB structures (foldseek):
  3crc-assembly1_A  TM=5.362E-01  e=1.126E+00  Escherichia coli K-12
  3cra-assembly1_A  TM=5.326E-01  e=1.603E+00  Escherichia coli K-12
  3ncc-assembly1_A  TM=4.587E-01  e=1.603E+00  Homo sapiens
  2efk-assembly1_A-2  TM=6.242E-01  e=8.332E+00  Homo sapiens
  3crc-assembly1_A  TM=5.354E-01  e=8.901E-01  Escherichia coli K-12

Foldseek 3Di:
DQPLVVLQCVLVVPPLPCPPLPCVPVPDPDHDPLVVLLVVLVVQLVVQVPDPDHDVVSNVSSVVSNVSSVVSVVVSVVVSVVVVVVVVVVVVVVD/DQPLVVLQCVLVVPPLPCPVLPCVPPPDPDHDPLVVLLVVLVVQLVVQVPDPDHDVVSNVSSVVSNVSSVVSVVVSVVVSVVVVVVVVVVVVVVD

Solvent-accessible surface area (backbone atoms only — not comparable to full-atom values): 10228 Å² total; per-residue (Å²): 130,56,70,47,55,55,50,41,43,55,57,59,66,51,59,86,58,77,62,65,67,62,76,66,31,52,57,63,99,61,71,48,65,54,58,53,48,34,52,49,23,51,51,51,26,51,58,41,36,48,40,98,77,52,57,61,71,56,36,45,36,23,30,48,39,24,22,52,29,25,45,50,51,31,51,51,46,53,50,44,52,50,51,54,54,51,53,51,53,54,51,58,71,73,105,129,56,70,47,56,56,48,42,43,54,59,60,64,50,59,85,58,77,59,69,66,59,76,65,29,50,57,62,100,60,70,48,66,54,58,52,48,34,52,48,23,51,50,50,27,51,58,42,36,50,41,97,77,51,57,61,69,56,35,46,36,24,29,49,37,26,23,51,29,25,45,50,50,30,52,53,46,53,51,42,53,52,51,54,52,50,53,51,52,54,51,60,72,73,107

Organism: NCBI:txid138285